Protein AF-A0A1F6V483-F1 (afdb_monomer)

Secondary structure (DSSP, 8-state):
-------------HHHHHHHHHSTT--EEEEES--SHHHHHHHHHHHHHHSTTS-EEEEE-SSHHHHHHHHHHHHHTTTT--EEEEEE----SGGGGGSTTSSPEEEEEETTEEEEEESSSHHHHHHHHHHTSPPEEEE--HHHHHHTTT--HHHHHHHHT-S-HHHHTHHHHHHHHHTT-----EEEEPPP---SBEEEE-TT--EEEEEEP-TT--TT-EEEEEEETTEEEEEEEEESSGGGSPBT-EEEEEEEEEETTEEEEEEEEBTB-HHHHTT-PPTT-BEEE-

Radius of gyration: 22.71 Å; Cα contacts (8 Å, |Δi|>4): 540; chains: 1; bounding box: 51×51×81 Å

Mean predicted aligned error: 6.87 Å

Sequence (290 aa):
MLNNIWGKKYSLPIRWIKWFLFNRHIPITIINDCRDSNAEGRIVTRLASLLPLSKISFVGVKDDIEAAFCLVDMLDALEGRKGIKIINVAPRHGVAKCWSNGTPFCETKIGHAMIFSTIDGHVLSLIQDILGYKLRVKLYNIPEVVTQMGLSLETQTKIIKSQFRSFDFLPRLVAMRVKGKEFPYTITTVKNCINEMVGFTDVFGNIKTTIIYKEQYTTGTFFKKFKVGDVLLTEIKFYPRLKDVPNGELAVIVGSSGFGNSRFLEIVVQGQSASEKLGYPEVGTPIQIL

Solvent-accessible surface area (backbone atoms only — not comparable to full-atom values): 15982 Å² total; per-residue (Å²): 142,82,77,89,86,69,97,63,90,76,74,69,51,68,66,54,54,48,50,64,65,72,61,60,53,48,42,31,40,37,37,27,49,62,64,50,70,65,59,41,50,51,37,53,51,53,35,37,74,66,42,76,62,43,50,76,48,80,43,62,31,90,48,37,48,42,39,16,52,54,49,36,39,59,52,36,75,41,73,70,42,65,33,37,38,41,38,44,52,76,67,86,57,74,75,33,62,80,35,98,82,44,66,48,46,25,40,38,71,58,90,50,24,42,37,34,27,38,58,66,62,32,40,64,16,46,55,24,57,77,69,71,50,85,45,65,31,40,34,42,50,64,64,70,36,43,72,70,67,78,62,55,70,68,57,38,52,50,38,65,70,40,91,53,42,73,57,62,40,46,44,54,52,52,44,39,45,76,72,68,51,85,70,72,61,47,82,47,67,56,62,81,73,67,65,50,18,34,31,43,69,50,100,66,22,35,34,34,33,59,42,67,63,56,88,86,68,44,77,72,38,64,44,39,44,33,27,50,63,90,49,72,34,72,62,38,40,32,31,72,39,68,90,74,45,56,81,73,40,66,32,37,25,56,37,91,51,35,50,86,90,48,27,18,30,22,38,36,20,30,97,48,39,26,30,64,77,63,71,58,71,52,72,67,32,45,42,46,82,94

InterPro domains:
  IPR023227 S-adenosyl-l-methionine hydroxide adenosyltransferase, C-terminal domain superfamily [G3DSA:2.40.30.90] (187-290)
  IPR023227 S-adenosyl-l-methionine hydroxide adenosyltransferase, C-terminal domain superfamily [SSF101852] (195-279)

Foldseek 3Di:
DDDDPDPDPPPPPVVNVCLVPVVQEAEEEEEECPPDPVLVVLQVVLLCVLVVRYHYHYHHDNAQLLLQLVLQQVQQVCVLPEHEYHYEGFPCDDPQVVDPLGQFWWWDDDRRYIYIYRQDDCNVQLVCVQVVHWTKIWTDDLLQQLVVLPDPPVLSVCQNPDNPVSNSPRSSVVSCVSVVDDGDTDIDTRDRDDAWAFRDQDPQQKTWTSAWDDPVQDFQDWQAQKDFQPDTDRIATEDADLVVADAQHWHWYFDPGGHDPTTTIITDHRVHHRCVVRVNRDHGGHIDRD

Structure (mmCIF, N/CA/C/O backbone):
data_AF-A0A1F6V483-F1
#
_entry.id   AF-A0A1F6V483-F1
#
loop_
_atom_site.group_PDB
_atom_site.id
_atom_site.type_symbol
_atom_site.label_atom_id
_atom_site.label_alt_id
_atom_site.label_comp_id
_atom_site.label_asym_id
_atom_site.label_entity_id
_atom_site.label_seq_id
_atom_site.pdbx_PDB_ins_code
_atom_site.Cartn_x
_atom_site.Cartn_y
_atom_site.Cartn_z
_atom_site.occupancy
_atom_site.B_iso_or_equiv
_atom_site.auth_seq_id
_atom_site.auth_comp_id
_atom_site.auth_asym_id
_atom_site.auth_atom_id
_atom_site.pdbx_PDB_model_num
ATOM 1 N N . MET A 1 1 ? 11.740 -33.132 -53.690 1.00 40.78 1 MET A N 1
ATOM 2 C CA . MET A 1 1 ? 11.953 -31.685 -53.885 1.00 40.78 1 MET A CA 1
ATOM 3 C C . MET A 1 1 ? 10.759 -30.935 -53.324 1.00 40.78 1 MET A C 1
ATOM 5 O O . MET A 1 1 ? 9.709 -30.962 -53.939 1.00 40.78 1 MET A O 1
ATOM 9 N N . LEU A 1 2 ? 10.921 -30.306 -52.165 1.00 31.69 2 LEU A N 1
ATOM 10 C CA . LEU A 1 2 ? 10.303 -29.025 -51.823 1.00 31.69 2 LEU A CA 1
ATOM 11 C C . LEU A 1 2 ? 11.303 -28.371 -50.872 1.00 31.69 2 LEU A C 1
ATOM 13 O O . LEU A 1 2 ? 11.672 -28.933 -49.843 1.00 31.69 2 LEU A O 1
ATOM 17 N N . ASN A 1 3 ? 11.884 -27.290 -51.368 1.00 30.73 3 ASN A N 1
ATOM 18 C CA . ASN A 1 3 ? 13.157 -26.756 -50.931 1.00 30.73 3 ASN A CA 1
ATOM 19 C C . ASN A 1 3 ? 13.073 -26.041 -49.582 1.00 30.73 3 ASN A C 1
ATOM 21 O O . ASN A 1 3 ? 12.129 -25.312 -49.288 1.00 30.73 3 ASN A O 1
ATOM 25 N N . ASN A 1 4 ? 14.158 -26.207 -48.826 1.00 43.44 4 ASN A N 1
ATOM 26 C CA . ASN A 1 4 ? 14.707 -25.234 -47.891 1.00 43.44 4 ASN A CA 1
ATOM 27 C C . ASN A 1 4 ? 14.493 -23.792 -48.378 1.00 43.44 4 ASN A C 1
ATOM 29 O O . ASN A 1 4 ? 15.091 -23.399 -49.375 1.00 43.44 4 ASN A O 1
ATOM 33 N N . ILE A 1 5 ? 13.726 -22.989 -47.635 1.00 42.31 5 ILE A N 1
ATOM 34 C CA . ILE A 1 5 ? 13.734 -21.521 -47.791 1.00 42.31 5 ILE A CA 1
ATOM 35 C C . ILE A 1 5 ? 14.241 -20.805 -46.525 1.00 42.31 5 ILE A C 1
ATOM 37 O O . ILE A 1 5 ? 14.550 -19.624 -46.576 1.00 42.31 5 ILE A O 1
ATOM 41 N N . TRP A 1 6 ? 14.469 -21.489 -45.398 1.00 38.69 6 TRP A N 1
ATOM 42 C CA . TRP A 1 6 ? 14.950 -20.811 -44.183 1.00 38.69 6 TRP A CA 1
ATOM 43 C C . TRP A 1 6 ? 16.052 -21.600 -43.475 1.00 38.69 6 TRP A C 1
ATOM 45 O O . TRP A 1 6 ? 15.855 -22.223 -42.435 1.00 38.69 6 TRP A O 1
ATOM 55 N N . GLY A 1 7 ? 17.254 -21.537 -44.053 1.00 36.84 7 GLY A N 1
ATOM 56 C CA . GLY A 1 7 ? 18.509 -22.035 -43.486 1.00 36.84 7 GLY A CA 1
ATOM 57 C C . GLY A 1 7 ? 19.013 -21.227 -42.284 1.00 36.84 7 GLY A C 1
ATOM 58 O O . GLY A 1 7 ? 20.146 -20.756 -42.286 1.00 36.84 7 GLY A O 1
ATOM 59 N N . LYS A 1 8 ? 18.195 -21.079 -41.239 1.00 37.78 8 LYS A N 1
ATOM 60 C CA . LYS A 1 8 ? 18.649 -20.706 -39.893 1.00 37.78 8 LYS A CA 1
ATOM 61 C C . LYS A 1 8 ? 17.886 -21.537 -38.869 1.00 37.78 8 LYS A C 1
ATOM 63 O O . LYS A 1 8 ? 16.722 -21.271 -38.581 1.00 37.78 8 LYS A O 1
ATOM 68 N N . LYS A 1 9 ? 18.564 -22.520 -38.266 1.00 37.78 9 LYS A N 1
ATOM 69 C CA . LYS A 1 9 ? 18.148 -23.072 -36.971 1.00 37.78 9 LYS A CA 1
ATOM 70 C C . LYS A 1 9 ? 18.258 -21.942 -35.946 1.00 37.78 9 LYS A C 1
ATOM 72 O O . LYS A 1 9 ? 19.311 -21.742 -35.349 1.00 37.78 9 LYS A O 1
ATOM 77 N N . TYR A 1 10 ? 17.180 -21.193 -35.748 1.00 42.81 10 TYR A N 1
ATOM 78 C CA . TYR A 1 10 ? 17.020 -20.389 -34.546 1.00 42.81 10 TYR A CA 1
ATOM 79 C C . TYR A 1 10 ? 16.765 -21.363 -33.397 1.00 42.81 10 TYR A C 1
ATOM 81 O O . TYR A 1 10 ? 15.624 -21.688 -33.077 1.00 42.81 10 TYR A O 1
ATOM 89 N N . SER A 1 11 ? 17.831 -21.870 -32.780 1.00 46.69 11 SER A N 1
ATOM 90 C CA . SER A 1 11 ? 17.715 -22.381 -31.422 1.00 46.69 11 SER A CA 1
ATOM 91 C C . SER A 1 11 ? 17.418 -21.176 -30.533 1.00 46.69 11 SER A C 1
ATOM 93 O O . SER A 1 11 ? 18.317 -20.496 -30.043 1.00 46.69 11 SER A O 1
ATOM 95 N N . LEU A 1 12 ? 16.132 -20.859 -30.350 1.00 50.31 12 LEU A N 1
ATOM 96 C CA . LEU A 1 12 ? 15.729 -20.016 -29.230 1.00 50.31 12 LEU A CA 1
ATOM 97 C C . LEU A 1 12 ? 16.344 -20.664 -27.986 1.00 50.31 12 LEU A C 1
ATOM 99 O O . LEU A 1 12 ? 16.093 -21.852 -27.755 1.00 50.31 12 LEU A O 1
ATOM 103 N N . PRO A 1 13 ? 17.195 -19.957 -27.220 1.00 58.56 13 PRO A N 1
ATOM 104 C CA . PRO A 1 13 ? 17.870 -20.582 -26.099 1.00 58.56 13 PRO A CA 1
ATOM 105 C C . PRO A 1 13 ? 16.799 -21.186 -25.195 1.00 58.56 13 PRO A C 1
ATOM 107 O O . PRO A 1 13 ? 15.801 -20.530 -24.909 1.00 58.56 13 PRO A O 1
ATOM 110 N N . ILE A 1 14 ? 16.976 -22.419 -24.725 1.00 57.00 14 ILE A N 1
ATOM 111 C CA . ILE A 1 14 ? 15.998 -23.107 -23.858 1.00 57.00 14 ILE A CA 1
ATOM 112 C C . ILE A 1 14 ? 15.605 -22.226 -22.652 1.00 57.00 14 ILE A C 1
ATOM 114 O O . ILE A 1 14 ? 14.484 -22.297 -22.154 1.00 57.00 14 ILE A O 1
ATOM 118 N N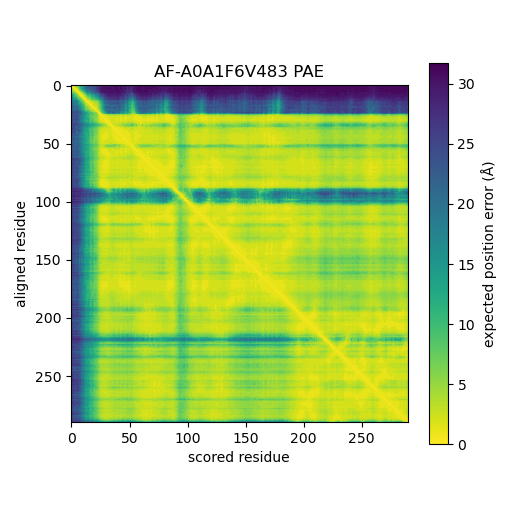 . ARG A 1 15 ? 16.494 -21.311 -22.238 1.00 53.19 15 ARG A N 1
ATOM 119 C CA . ARG A 1 15 ? 16.246 -20.258 -21.244 1.00 53.19 15 ARG A CA 1
ATOM 120 C C . ARG A 1 15 ? 15.139 -19.268 -21.643 1.00 53.19 15 ARG A C 1
ATOM 122 O O . ARG A 1 15 ? 14.340 -18.901 -20.792 1.00 53.19 15 ARG A O 1
ATOM 129 N N . TRP A 1 16 ? 15.070 -18.867 -22.911 1.00 51.06 16 TRP A N 1
ATOM 130 C CA . TRP A 1 16 ? 14.013 -18.021 -23.474 1.00 51.06 16 TRP A CA 1
ATOM 131 C C . TRP A 1 16 ? 12.686 -18.761 -23.572 1.00 51.06 16 TRP A C 1
ATOM 133 O O . TRP A 1 16 ? 11.673 -18.193 -23.196 1.00 51.06 16 TRP A O 1
ATOM 143 N N . ILE A 1 17 ? 12.685 -20.029 -23.992 1.00 56.28 17 ILE A N 1
ATOM 144 C CA . ILE A 1 17 ? 11.463 -20.850 -24.045 1.00 56.28 17 ILE A CA 1
ATOM 145 C C . ILE A 1 17 ? 10.927 -21.101 -22.628 1.00 56.28 17 ILE A C 1
ATOM 147 O O . ILE A 1 17 ? 9.739 -20.917 -22.380 1.00 56.28 17 ILE A O 1
ATOM 151 N N . LYS A 1 18 ? 11.796 -21.427 -21.660 1.00 51.94 18 LYS A N 1
ATOM 152 C CA . LYS A 1 18 ? 11.408 -21.551 -20.246 1.00 51.94 18 LYS A CA 1
ATOM 153 C C . LYS A 1 18 ? 10.911 -20.221 -19.673 1.00 51.94 18 LYS A C 1
ATOM 155 O O . LYS A 1 18 ? 9.880 -20.205 -19.018 1.00 51.94 18 LYS A O 1
ATOM 160 N N . TRP A 1 19 ? 11.574 -19.098 -19.944 1.00 56.47 19 TRP A N 1
ATOM 161 C CA . TRP A 1 19 ? 11.083 -17.780 -19.519 1.00 56.47 19 TRP A CA 1
ATOM 162 C C . TRP A 1 19 ? 9.718 -17.451 -20.149 1.00 56.47 19 TRP A C 1
ATOM 164 O O . TRP A 1 19 ? 8.808 -17.013 -19.449 1.00 56.47 19 TRP A O 1
ATOM 174 N N . PHE A 1 20 ? 9.555 -17.735 -21.443 1.00 55.47 20 PHE A N 1
ATOM 175 C CA . PHE A 1 20 ? 8.334 -17.490 -22.211 1.00 55.47 20 PHE A CA 1
ATOM 176 C C . PHE A 1 20 ? 7.162 -18.379 -21.776 1.00 55.47 20 PHE A C 1
ATOM 178 O O . PHE A 1 20 ? 6.021 -17.937 -21.835 1.00 55.47 20 PHE A O 1
ATOM 185 N N . LEU A 1 21 ? 7.419 -19.609 -21.321 1.00 56.34 21 LEU A N 1
ATOM 186 C CA . LEU A 1 21 ? 6.384 -20.542 -20.865 1.00 56.34 21 LEU A CA 1
ATOM 187 C C . LEU A 1 21 ? 6.063 -20.408 -19.366 1.00 56.34 21 LEU A C 1
ATOM 189 O O . LEU A 1 21 ? 4.899 -20.530 -19.003 1.00 56.34 21 LEU A O 1
ATOM 193 N N . PHE A 1 22 ? 7.045 -20.114 -18.503 1.00 53.91 22 PHE A N 1
ATOM 194 C CA . PHE A 1 22 ? 6.865 -20.111 -17.039 1.00 53.91 22 PHE A CA 1
ATOM 195 C C . PHE A 1 22 ? 6.571 -18.737 -16.415 1.00 53.91 22 PHE A C 1
ATOM 197 O O . PHE A 1 22 ? 6.122 -18.692 -15.272 1.00 53.91 22 PHE A O 1
ATOM 204 N N . ASN A 1 23 ? 6.799 -17.623 -17.123 1.00 54.94 23 ASN A N 1
ATOM 205 C CA . ASN A 1 23 ? 6.446 -16.277 -16.635 1.00 54.94 23 ASN A CA 1
ATOM 206 C C . ASN A 1 23 ? 5.188 -15.697 -17.301 1.00 54.94 23 ASN A C 1
ATOM 208 O O . ASN A 1 23 ? 4.921 -14.500 -17.171 1.00 54.94 23 ASN A O 1
ATOM 212 N N . ARG A 1 24 ? 4.395 -16.518 -18.006 1.00 59.91 24 ARG A N 1
ATOM 213 C CA . ARG A 1 24 ? 3.076 -16.082 -18.478 1.00 59.91 24 ARG A CA 1
ATOM 214 C C . ARG A 1 24 ? 2.220 -15.831 -17.235 1.00 59.91 24 ARG A C 1
ATOM 216 O O . ARG A 1 24 ? 2.077 -16.721 -16.405 1.00 59.91 24 ARG A O 1
ATOM 223 N N . HIS A 1 25 ? 1.661 -14.629 -17.115 1.00 73.50 25 HIS A N 1
ATOM 224 C CA . HIS A 1 25 ? 0.642 -14.288 -16.115 1.00 73.50 25 HIS A CA 1
ATOM 225 C C . HIS A 1 25 ? 1.119 -13.979 -14.686 1.00 73.50 25 HIS A C 1
ATOM 227 O O . HIS A 1 25 ? 0.412 -14.290 -13.732 1.00 73.50 25 HIS A O 1
ATOM 233 N N . ILE A 1 26 ? 2.253 -13.292 -14.503 1.00 87.75 26 ILE A N 1
ATOM 234 C CA . ILE A 1 26 ? 2.495 -12.637 -13.204 1.00 87.75 26 ILE A CA 1
ATOM 235 C C . ILE A 1 26 ? 1.486 -11.482 -13.061 1.00 87.75 26 ILE A C 1
ATOM 237 O O . ILE A 1 26 ? 1.494 -10.591 -13.923 1.00 87.75 26 ILE A O 1
ATOM 241 N N . PRO A 1 27 ? 0.617 -11.484 -12.029 1.00 94.56 27 PRO A N 1
ATOM 242 C CA . PRO A 1 27 ? -0.312 -10.389 -11.791 1.00 94.56 27 PRO A CA 1
ATOM 243 C C . PRO A 1 27 ? 0.465 -9.135 -11.401 1.00 94.56 27 PRO A C 1
ATOM 245 O O . PRO A 1 27 ? 1.356 -9.176 -10.544 1.00 94.56 27 PRO A O 1
ATOM 248 N N . ILE A 1 28 ? 0.117 -8.024 -12.040 1.00 97.12 28 ILE A N 1
ATOM 249 C CA . ILE A 1 28 ? 0.665 -6.711 -11.744 1.00 97.12 28 ILE A CA 1
ATOM 250 C C . ILE A 1 28 ? -0.450 -5.841 -11.189 1.00 97.12 28 ILE A C 1
ATOM 252 O O . ILE A 1 28 ? -1.491 -5.704 -11.820 1.00 97.12 28 ILE A O 1
ATOM 256 N N . THR A 1 29 ? -0.218 -5.235 -10.033 1.00 97.88 29 THR A N 1
ATOM 257 C CA . THR A 1 29 ? -1.122 -4.235 -9.462 1.00 97.88 29 THR A CA 1
ATOM 258 C C . THR A 1 29 ? -0.413 -2.896 -9.440 1.00 97.88 29 THR A C 1
ATOM 260 O O . THR A 1 29 ? 0.700 -2.795 -8.920 1.00 97.88 29 THR A O 1
ATOM 263 N N . ILE A 1 30 ? -1.055 -1.882 -10.006 1.00 97.94 30 ILE A N 1
ATOM 264 C CA . ILE A 1 30 ? -0.612 -0.495 -9.972 1.00 97.94 30 ILE A CA 1
ATOM 265 C C . ILE A 1 30 ? -1.442 0.230 -8.915 1.00 97.94 30 ILE A C 1
ATOM 267 O O . ILE A 1 30 ? -2.663 0.166 -8.967 1.00 97.94 30 ILE A O 1
ATOM 271 N N . ILE A 1 31 ? -0.787 0.904 -7.975 1.00 97.44 31 ILE A N 1
ATOM 272 C CA . ILE A 1 31 ? -1.413 1.758 -6.960 1.00 97.44 31 ILE A CA 1
ATOM 273 C C . ILE A 1 31 ? -0.883 3.172 -7.193 1.00 97.44 31 ILE A C 1
ATOM 275 O O . ILE A 1 31 ? 0.333 3.382 -7.176 1.00 97.44 31 ILE A O 1
ATOM 279 N N . ASN A 1 32 ? -1.759 4.127 -7.498 1.00 95.00 32 ASN A N 1
ATOM 280 C CA . ASN A 1 32 ? -1.324 5.443 -7.963 1.00 95.00 32 ASN A CA 1
ATOM 281 C C . ASN A 1 32 ? -2.227 6.576 -7.473 1.00 95.00 32 ASN A C 1
ATOM 283 O O . ASN A 1 32 ? -3.444 6.426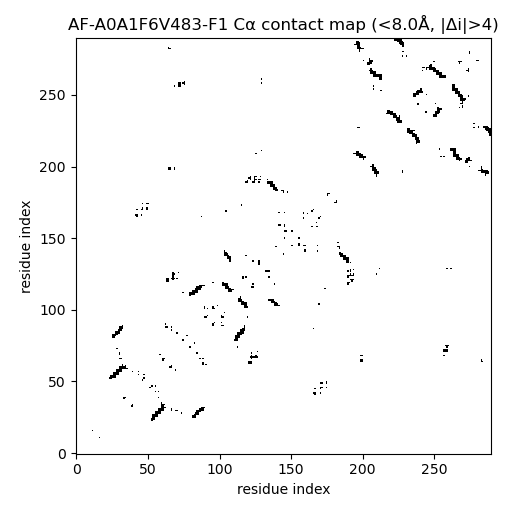 -7.444 1.00 95.00 32 ASN A O 1
ATOM 287 N N . ASP A 1 33 ? -1.633 7.726 -7.163 1.00 91.38 33 ASP A N 1
ATOM 288 C CA . ASP A 1 33 ? -2.357 8.959 -6.824 1.00 91.38 33 ASP A CA 1
ATOM 289 C C . ASP A 1 33 ? -2.997 9.657 -8.044 1.00 91.38 33 ASP A C 1
ATOM 291 O O . ASP A 1 33 ? -3.871 10.517 -7.907 1.00 91.38 33 ASP A O 1
ATOM 295 N N . CYS A 1 34 ? -2.618 9.256 -9.261 1.00 89.25 34 CYS A N 1
ATOM 296 C CA . CYS A 1 34 ? -3.256 9.688 -10.503 1.00 89.25 34 CYS A CA 1
ATOM 297 C C . CYS A 1 34 ? -4.569 8.920 -10.733 1.00 89.25 34 CYS A C 1
ATOM 299 O O . CYS A 1 34 ? -4.560 7.823 -11.289 1.00 89.25 34 CYS A O 1
ATOM 301 N N . ARG A 1 35 ? -5.695 9.498 -10.305 1.00 87.69 35 ARG A N 1
ATOM 302 C CA . ARG A 1 35 ? -7.020 8.846 -10.325 1.00 87.69 35 ARG A CA 1
ATOM 303 C C . ARG A 1 35 ? -7.853 9.071 -11.590 1.00 87.69 35 ARG A C 1
ATOM 305 O O . ARG A 1 35 ? -8.933 8.501 -11.700 1.00 87.69 35 ARG A O 1
ATOM 312 N N . ASP A 1 36 ? -7.412 9.914 -12.521 1.00 91.56 36 ASP A N 1
ATOM 313 C CA . ASP A 1 36 ? -8.169 10.151 -13.751 1.00 91.56 36 ASP A CA 1
ATOM 314 C C . ASP A 1 36 ? -7.974 9.020 -14.774 1.00 91.56 36 ASP A C 1
ATOM 316 O O . ASP A 1 36 ? -6.883 8.460 -14.927 1.00 91.56 36 ASP A O 1
ATOM 320 N N . SER A 1 37 ? -9.033 8.713 -15.528 1.00 93.25 37 SER A N 1
ATOM 321 C CA . SER A 1 37 ? -9.047 7.588 -16.471 1.00 93.25 37 SER A CA 1
ATOM 322 C C . SER A 1 37 ? -8.018 7.718 -17.600 1.00 93.25 37 SER A C 1
ATOM 324 O O . SER A 1 37 ? -7.584 6.710 -18.158 1.00 93.25 37 SER A O 1
ATOM 326 N N . ASN A 1 38 ? -7.601 8.938 -17.957 1.00 94.75 38 ASN A N 1
ATOM 327 C CA . ASN A 1 38 ? -6.595 9.139 -18.997 1.00 94.75 38 ASN A CA 1
ATOM 328 C C . ASN A 1 38 ? -5.189 8.809 -18.477 1.00 94.75 38 ASN A C 1
ATOM 330 O O . ASN A 1 38 ? -4.428 8.112 -19.154 1.00 94.75 38 ASN A O 1
ATOM 334 N N . ALA A 1 39 ? -4.831 9.263 -17.275 1.00 92.06 39 ALA A N 1
ATOM 335 C CA . ALA A 1 39 ? -3.581 8.882 -16.626 1.00 92.06 39 ALA A CA 1
ATOM 336 C C . ALA A 1 39 ? -3.497 7.365 -16.413 1.00 92.06 39 ALA A C 1
ATOM 338 O O . ALA A 1 39 ? -2.491 6.757 -16.797 1.00 92.06 39 ALA A O 1
ATOM 339 N N . GLU A 1 40 ? -4.564 6.754 -15.890 1.00 94.88 40 GLU A N 1
ATOM 340 C CA . GLU A 1 40 ? -4.687 5.300 -15.759 1.00 94.88 40 GLU A CA 1
ATOM 341 C C . GLU A 1 40 ? -4.457 4.608 -17.108 1.00 94.88 40 GLU A C 1
ATOM 343 O O . GLU A 1 40 ? -3.523 3.812 -17.252 1.00 94.88 40 GLU A O 1
ATOM 348 N N . GLY A 1 41 ? -5.252 4.962 -18.124 1.00 96.38 41 GLY A N 1
ATOM 349 C CA . GLY A 1 41 ? -5.193 4.341 -19.445 1.00 96.38 41 GLY A CA 1
ATOM 350 C C . GLY A 1 41 ? -3.801 4.433 -20.066 1.00 96.38 41 GLY A C 1
ATOM 351 O O . GLY A 1 41 ? -3.297 3.452 -20.620 1.00 96.38 41 GLY A O 1
ATOM 352 N N . ARG A 1 42 ? -3.119 5.574 -19.912 1.00 96.38 42 ARG A N 1
ATOM 353 C CA . ARG A 1 42 ? -1.741 5.766 -20.387 1.00 96.38 42 ARG A CA 1
ATOM 354 C C . ARG A 1 42 ? -0.752 4.850 -19.670 1.00 96.38 42 ARG A C 1
ATOM 356 O O . ARG A 1 42 ? 0.066 4.211 -20.339 1.00 96.38 42 ARG A O 1
ATOM 363 N N . ILE A 1 43 ? -0.796 4.782 -18.340 1.00 95.69 43 ILE A N 1
ATOM 364 C CA . ILE A 1 43 ? 0.121 3.954 -17.541 1.00 95.69 43 ILE A CA 1
ATOM 365 C C . ILE A 1 43 ? -0.108 2.470 -17.838 1.00 95.69 43 ILE A C 1
ATOM 367 O O . ILE A 1 43 ? 0.851 1.754 -18.148 1.00 95.69 43 ILE A O 1
ATOM 371 N N . VAL A 1 44 ? -1.365 2.023 -17.808 1.00 96.31 44 VAL A N 1
ATOM 372 C CA . VAL A 1 44 ? -1.749 0.633 -18.085 1.00 96.31 44 VAL A CA 1
ATOM 373 C C . VAL A 1 44 ? -1.335 0.244 -19.501 1.00 96.31 44 VAL A C 1
ATOM 375 O O . VAL A 1 44 ? -0.651 -0.762 -19.672 1.00 96.31 44 VAL A O 1
ATOM 378 N N . THR A 1 45 ? -1.633 1.072 -20.507 1.00 96.75 45 THR A N 1
ATOM 379 C CA . THR A 1 45 ? -1.241 0.814 -21.905 1.00 96.75 45 THR A CA 1
ATOM 380 C C . THR A 1 45 ? 0.277 0.738 -22.061 1.00 96.75 45 THR A C 1
ATOM 382 O O . THR A 1 45 ? 0.796 -0.166 -22.721 1.00 96.75 45 THR A O 1
ATOM 385 N N . ARG A 1 46 ? 1.029 1.649 -21.425 1.00 96.38 46 ARG A N 1
ATOM 386 C CA . ARG A 1 46 ? 2.498 1.613 -21.451 1.00 96.38 46 ARG A CA 1
ATOM 387 C C . ARG A 1 46 ? 3.025 0.320 -20.847 1.00 96.38 46 ARG A C 1
ATOM 389 O O . ARG A 1 46 ? 3.893 -0.304 -21.454 1.00 96.38 46 ARG A O 1
ATOM 396 N N . LEU A 1 47 ? 2.523 -0.097 -19.693 1.00 95.62 47 LEU A N 1
ATOM 397 C CA . LEU A 1 47 ? 3.000 -1.315 -19.054 1.00 95.62 47 LEU A CA 1
ATOM 398 C C . LEU A 1 47 ? 2.586 -2.571 -19.833 1.00 95.62 47 LEU A C 1
ATOM 400 O O . LEU A 1 47 ? 3.431 -3.438 -20.052 1.00 95.62 47 LEU A O 1
ATOM 404 N N . ALA A 1 48 ? 1.350 -2.623 -20.333 1.00 94.94 48 ALA A N 1
ATOM 405 C CA . ALA A 1 48 ? 0.852 -3.701 -21.185 1.00 94.94 48 ALA A CA 1
ATOM 406 C C . ALA A 1 48 ? 1.703 -3.849 -22.455 1.00 94.94 48 ALA A C 1
ATOM 408 O O . ALA A 1 48 ? 2.082 -4.957 -22.817 1.00 94.94 48 ALA A O 1
ATOM 409 N N . SER A 1 49 ? 2.112 -2.739 -23.083 1.00 95.56 49 SER A N 1
ATOM 410 C CA . SER A 1 49 ? 3.007 -2.781 -24.251 1.00 95.56 49 SER A CA 1
ATOM 411 C C . SER A 1 49 ? 4.394 -3.366 -23.940 1.00 95.56 49 SER A C 1
ATOM 413 O O . SER A 1 49 ? 5.033 -3.963 -24.805 1.00 95.56 49 SER A O 1
ATOM 415 N N . LEU A 1 50 ? 4.877 -3.220 -22.700 1.00 94.44 50 LEU A N 1
ATOM 416 C CA . LEU A 1 50 ? 6.199 -3.687 -22.273 1.00 94.44 50 LEU A CA 1
ATOM 417 C C . LEU A 1 50 ? 6.176 -5.128 -21.727 1.00 94.44 50 LEU A C 1
ATOM 419 O O . LEU A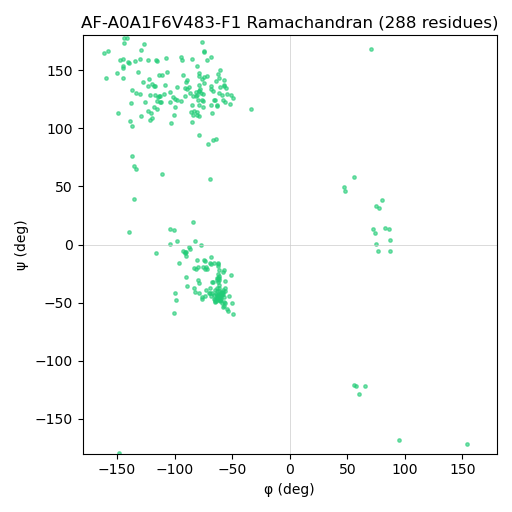 1 50 ? 7.196 -5.831 -21.810 1.00 94.44 50 LEU A O 1
ATOM 423 N N . LEU A 1 51 ? 5.027 -5.540 -21.178 1.00 92.25 51 LEU A N 1
ATOM 424 C CA . LEU A 1 51 ? 4.731 -6.828 -20.542 1.00 92.25 51 LEU A CA 1
ATOM 425 C C . LEU A 1 51 ? 3.364 -7.380 -21.028 1.00 92.25 51 LEU A C 1
ATOM 427 O O . LEU A 1 51 ? 2.426 -7.494 -20.239 1.00 92.25 51 LEU A O 1
ATOM 431 N N . PRO A 1 52 ? 3.238 -7.775 -22.310 1.00 85.44 52 PRO A N 1
ATOM 432 C CA . PRO A 1 52 ? 1.943 -8.062 -22.952 1.00 85.44 52 PRO A CA 1
ATOM 433 C C . PRO A 1 52 ? 1.199 -9.306 -22.444 1.00 85.44 52 PRO A C 1
ATOM 435 O O . PRO A 1 52 ? 0.046 -9.514 -22.803 1.00 85.44 52 PRO A O 1
ATOM 438 N N . LEU A 1 53 ? 1.833 -10.155 -21.630 1.00 84.56 53 LEU A N 1
ATOM 439 C CA . LEU A 1 53 ? 1.229 -11.389 -21.099 1.00 84.56 53 LEU A CA 1
ATOM 440 C C . LEU A 1 53 ? 0.808 -11.279 -19.626 1.00 84.56 53 LEU A C 1
ATOM 442 O O . LEU A 1 53 ? 0.334 -12.259 -19.041 1.00 84.56 53 LEU A O 1
ATOM 446 N N . SER A 1 54 ? 1.010 -10.115 -19.012 1.00 88.00 54 SER A N 1
ATOM 447 C CA . SER A 1 54 ? 0.664 -9.865 -17.616 1.00 88.00 54 SER A CA 1
ATOM 448 C C . SER A 1 54 ? -0.758 -9.333 -17.490 1.00 88.00 54 SER A C 1
ATOM 450 O O . SER A 1 54 ? -1.188 -8.488 -18.271 1.00 88.00 54 SER A O 1
ATOM 452 N N . LYS A 1 55 ? -1.480 -9.796 -16.465 1.00 92.06 55 LYS A N 1
ATOM 453 C CA . LYS A 1 55 ? -2.738 -9.168 -16.049 1.00 92.06 55 LYS A CA 1
ATOM 454 C C . LYS A 1 55 ? -2.396 -7.942 -15.213 1.00 92.06 55 LYS A C 1
ATOM 456 O O . LYS A 1 55 ? -1.654 -8.074 -14.242 1.00 92.06 55 LYS A O 1
ATOM 461 N N . ILE A 1 56 ? -2.909 -6.784 -15.608 1.00 95.25 56 ILE A N 1
ATOM 462 C CA . ILE A 1 56 ? -2.644 -5.508 -14.945 1.00 95.25 56 ILE A CA 1
ATOM 463 C C . ILE A 1 56 ? -3.947 -5.035 -14.308 1.00 95.25 56 ILE A C 1
ATOM 465 O O . ILE A 1 56 ? -4.947 -4.893 -15.007 1.00 95.25 56 ILE A O 1
ATOM 469 N N . SER A 1 57 ? -3.929 -4.807 -12.998 1.00 95.81 57 SER A N 1
ATOM 470 C CA . SER A 1 57 ? -4.964 -4.063 -12.284 1.00 95.81 57 SER A CA 1
ATOM 471 C C . SER A 1 57 ? -4.439 -2.685 -11.897 1.00 95.81 57 SER A C 1
ATOM 473 O O . SER A 1 57 ? -3.241 -2.515 -11.652 1.00 95.81 57 SER A O 1
ATOM 475 N N . PHE A 1 58 ? -5.334 -1.706 -11.848 1.00 96.75 58 PHE A N 1
ATOM 476 C CA . PHE A 1 58 ? -5.036 -0.345 -11.428 1.00 96.75 58 PHE A CA 1
ATOM 477 C C . PHE A 1 58 ? -5.953 0.036 -10.267 1.00 96.75 58 PHE A C 1
ATOM 479 O O . PHE A 1 58 ? -7.139 -0.282 -10.280 1.00 96.75 58 PHE A O 1
ATOM 486 N N . VAL A 1 59 ? -5.382 0.682 -9.257 1.00 96.12 59 VAL A N 1
ATOM 487 C CA . VAL A 1 59 ? -6.082 1.202 -8.086 1.00 96.12 59 VAL A CA 1
ATOM 488 C C . VAL A 1 59 ? -5.667 2.657 -7.922 1.00 96.12 59 VAL A C 1
ATOM 490 O O . VAL A 1 59 ? -4.510 2.958 -7.616 1.00 96.12 59 VAL A O 1
ATOM 493 N N . GLY A 1 60 ? -6.612 3.557 -8.171 1.00 94.94 60 GLY A N 1
ATOM 494 C CA . GLY A 1 60 ? -6.441 4.978 -7.912 1.00 94.94 60 GLY A CA 1
ATOM 495 C C . GLY A 1 60 ? -6.675 5.284 -6.434 1.00 94.94 60 GLY A C 1
ATOM 496 O O . GLY A 1 60 ? -7.714 4.906 -5.903 1.00 94.94 60 GLY A O 1
ATOM 497 N N . VAL A 1 61 ? -5.745 5.989 -5.792 1.00 93.81 61 VAL A N 1
ATOM 498 C CA . VAL A 1 61 ? -5.797 6.338 -4.361 1.00 93.81 61 VAL A CA 1
ATOM 499 C C . VAL A 1 61 ? -5.716 7.850 -4.145 1.00 93.81 61 VAL A C 1
ATOM 501 O O . VAL A 1 61 ? -5.274 8.587 -5.030 1.00 93.81 61 VAL A O 1
ATOM 504 N N . LYS A 1 62 ? -6.172 8.343 -2.993 1.00 90.56 62 LYS A N 1
ATOM 505 C CA . LYS A 1 62 ? -6.106 9.764 -2.621 1.00 90.56 62 LYS A CA 1
ATOM 506 C C . LYS A 1 62 ? -4.744 10.150 -2.056 1.00 90.56 62 LYS A C 1
ATOM 508 O O . LYS A 1 62 ? -4.243 11.224 -2.385 1.00 90.56 62 LYS A O 1
ATOM 513 N N . ASP A 1 63 ? -4.167 9.286 -1.230 1.00 90.19 63 ASP A N 1
ATOM 514 C CA . ASP A 1 63 ? -2.961 9.564 -0.453 1.00 90.19 63 ASP A CA 1
ATOM 515 C C . ASP A 1 63 ? -2.102 8.305 -0.227 1.00 90.19 63 ASP A C 1
ATOM 517 O O . ASP A 1 63 ? -2.372 7.216 -0.749 1.00 90.19 63 ASP A O 1
ATOM 521 N N . ASP A 1 64 ? -0.986 8.479 0.483 1.00 92.44 64 ASP A N 1
ATOM 522 C CA . ASP A 1 64 ? 0.013 7.434 0.696 1.00 92.44 64 ASP A CA 1
ATOM 523 C C . ASP A 1 64 ? -0.378 6.437 1.796 1.00 92.44 64 ASP A C 1
ATOM 525 O O . ASP A 1 64 ? 0.148 5.321 1.803 1.00 92.44 64 ASP A O 1
ATOM 529 N N . ILE A 1 65 ? -1.310 6.797 2.682 1.00 94.25 65 ILE A N 1
ATOM 530 C CA . ILE A 1 65 ? -1.866 5.909 3.709 1.00 94.25 65 ILE A CA 1
ATOM 531 C C . ILE A 1 65 ? -2.857 4.949 3.047 1.00 94.25 65 ILE A C 1
ATOM 533 O O . ILE A 1 65 ? -2.735 3.734 3.211 1.00 94.25 65 ILE A O 1
ATOM 537 N N . GLU A 1 66 ? -3.761 5.456 2.208 1.00 94.06 66 GLU A N 1
ATOM 538 C CA . GLU A 1 66 ? -4.674 4.634 1.408 1.00 94.06 66 GLU A CA 1
ATOM 539 C C . GLU A 1 66 ? -3.895 3.662 0.502 1.00 94.06 66 GLU A C 1
ATOM 541 O O . GLU A 1 66 ? -4.216 2.470 0.432 1.00 94.06 66 GLU A O 1
ATOM 546 N N . ALA A 1 67 ? -2.809 4.124 -0.133 1.00 95.75 67 ALA A N 1
ATOM 547 C CA . ALA A 1 67 ? -1.914 3.237 -0.878 1.00 95.75 67 ALA A CA 1
ATOM 548 C C . ALA A 1 67 ? -1.249 2.167 -0.007 1.00 95.75 67 ALA A C 1
ATOM 550 O O . ALA A 1 67 ? -1.027 1.055 -0.492 1.00 95.75 67 ALA A O 1
ATOM 551 N N . ALA A 1 68 ? -0.921 2.479 1.249 1.00 96.12 68 ALA A N 1
ATOM 552 C CA . ALA A 1 68 ? -0.354 1.514 2.181 1.00 96.12 68 ALA A CA 1
ATOM 553 C C . ALA A 1 68 ? -1.343 0.373 2.464 1.00 96.12 68 ALA A C 1
ATOM 555 O O . ALA A 1 68 ? -0.965 -0.796 2.364 1.00 96.12 68 ALA A O 1
ATOM 556 N N . PHE A 1 69 ? -2.615 0.694 2.727 1.00 96.00 69 PHE A N 1
ATOM 557 C CA . PHE A 1 69 ? -3.671 -0.310 2.926 1.00 96.00 69 PHE A CA 1
ATOM 558 C C . PHE A 1 69 ? -3.901 -1.145 1.671 1.00 96.00 69 PHE A C 1
ATOM 560 O O . PHE A 1 69 ? -3.906 -2.375 1.737 1.00 96.00 69 PHE A O 1
ATOM 567 N N . CYS A 1 70 ? -3.989 -0.492 0.510 1.00 96.19 70 CYS A N 1
ATOM 568 C CA . CYS A 1 70 ? -4.115 -1.192 -0.762 1.00 96.19 70 CYS A CA 1
ATOM 569 C C . CYS A 1 70 ? -2.929 -2.137 -0.998 1.00 96.19 70 CYS A C 1
ATOM 571 O O . CYS A 1 70 ? -3.121 -3.256 -1.462 1.00 96.19 70 CYS A O 1
ATOM 573 N N . LEU A 1 71 ? -1.696 -1.728 -0.680 1.00 97.75 71 LEU A N 1
ATOM 574 C CA . LEU A 1 71 ? -0.529 -2.598 -0.813 1.00 97.75 71 LEU A CA 1
ATOM 575 C C . LEU A 1 71 ? -0.652 -3.834 0.085 1.00 97.75 71 LEU A C 1
ATOM 577 O O . LEU A 1 71 ? -0.420 -4.942 -0.398 1.00 97.75 71 LEU A O 1
ATOM 581 N N . VAL A 1 72 ? -1.014 -3.647 1.354 1.00 97.38 72 VAL A N 1
ATOM 582 C CA . VAL A 1 72 ? -1.180 -4.732 2.331 1.00 97.38 72 VAL A CA 1
ATOM 583 C C . VAL A 1 72 ? -2.221 -5.746 1.852 1.00 97.38 72 VAL A C 1
ATOM 585 O O . VAL A 1 72 ? -1.888 -6.920 1.684 1.00 97.38 72 VAL A O 1
ATOM 588 N N . ASP A 1 73 ? -3.423 -5.291 1.504 1.00 96.00 73 ASP A N 1
ATOM 589 C CA . ASP A 1 73 ? -4.506 -6.174 1.056 1.00 96.00 73 ASP A CA 1
ATOM 590 C C . ASP A 1 73 ? -4.144 -6.900 -0.249 1.00 96.00 73 ASP A C 1
ATOM 592 O O . ASP A 1 73 ? -4.411 -8.089 -0.429 1.00 96.00 73 ASP A O 1
ATOM 596 N N . MET A 1 74 ? -3.452 -6.216 -1.163 1.00 96.50 74 MET A N 1
ATOM 597 C CA . MET A 1 74 ? -3.013 -6.801 -2.431 1.00 96.50 74 MET A CA 1
ATOM 598 C C . MET A 1 74 ? -1.848 -7.781 -2.270 1.00 96.50 74 MET A C 1
ATOM 600 O O . MET A 1 74 ? -1.610 -8.577 -3.187 1.00 96.50 74 MET A O 1
ATOM 604 N N . LEU A 1 75 ? -1.081 -7.698 -1.181 1.00 97.50 75 LEU A N 1
ATOM 605 C CA . LEU A 1 75 ? -0.071 -8.688 -0.808 1.00 97.50 75 LEU A CA 1
ATOM 606 C C . LEU A 1 75 ? -0.718 -9.911 -0.162 1.00 97.50 75 LEU A C 1
ATOM 608 O O . LEU A 1 75 ? -0.339 -11.029 -0.507 1.00 97.50 75 LEU A O 1
ATOM 612 N N . ASP A 1 76 ? -1.702 -9.711 0.711 1.00 97.12 76 ASP A N 1
ATOM 613 C CA . ASP A 1 76 ? -2.458 -10.795 1.345 1.00 97.12 76 ASP A CA 1
ATOM 614 C C . ASP A 1 76 ? -3.223 -11.616 0.298 1.00 97.12 76 ASP A C 1
ATOM 616 O O . ASP A 1 76 ? -3.084 -12.836 0.237 1.00 97.12 76 ASP A O 1
ATOM 620 N N . ALA A 1 77 ? -3.884 -10.943 -0.651 1.00 95.94 77 ALA A N 1
ATOM 621 C CA . ALA A 1 77 ? -4.599 -11.575 -1.763 1.00 95.94 77 ALA A CA 1
ATOM 622 C C . ALA A 1 77 ? -3.702 -12.392 -2.718 1.00 95.94 77 ALA A C 1
ATOM 624 O O . ALA A 1 77 ? -4.194 -13.208 -3.507 1.00 95.94 77 ALA A O 1
ATOM 625 N N . LEU A 1 78 ? -2.375 -12.197 -2.689 1.00 95.12 78 LEU A N 1
ATOM 626 C CA . LEU A 1 78 ? -1.466 -13.074 -3.433 1.00 95.12 78 LEU A CA 1
ATOM 627 C C . LEU A 1 78 ? -1.352 -14.462 -2.798 1.00 95.12 78 LEU A C 1
ATOM 629 O O . LEU A 1 78 ? -0.940 -15.379 -3.507 1.00 95.12 78 LEU A O 1
ATOM 633 N N . GLU A 1 79 ? -1.684 -14.625 -1.514 1.00 94.81 79 GLU A N 1
ATOM 634 C CA . GLU A 1 79 ? -1.560 -15.881 -0.758 1.00 94.81 79 GLU A CA 1
ATOM 635 C C . GLU A 1 79 ? -0.174 -16.524 -0.953 1.00 94.81 79 GLU A C 1
ATOM 637 O O . GLU A 1 79 ? -0.026 -17.696 -1.297 1.00 94.81 79 GLU A O 1
ATOM 642 N N . GLY A 1 80 ? 0.875 -15.701 -0.851 1.00 93.75 80 GLY A N 1
ATOM 643 C CA . GLY A 1 80 ? 2.266 -16.128 -1.031 1.00 93.75 80 GLY A CA 1
ATOM 644 C C . GLY A 1 80 ? 2.699 -16.389 -2.482 1.00 93.75 80 GLY A C 1
ATOM 645 O O . GLY A 1 80 ? 3.863 -16.713 -2.715 1.00 93.75 80 GLY A O 1
ATOM 646 N N . ARG A 1 81 ? 1.831 -16.223 -3.487 1.00 94.31 81 ARG A N 1
ATOM 647 C CA . ARG A 1 81 ? 2.204 -16.388 -4.903 1.00 94.31 81 ARG A CA 1
ATOM 648 C C . ARG A 1 81 ? 3.032 -15.208 -5.422 1.00 94.31 81 ARG A C 1
ATOM 650 O O . ARG A 1 81 ? 3.118 -14.138 -4.823 1.00 94.31 81 ARG A O 1
ATOM 657 N N . LYS A 1 82 ? 3.662 -15.407 -6.584 1.00 94.25 82 LYS A N 1
ATOM 658 C CA . LYS A 1 82 ? 4.404 -14.347 -7.282 1.00 94.25 82 LYS A CA 1
ATOM 659 C C . LYS A 1 82 ? 3.459 -13.228 -7.718 1.00 94.25 82 LYS A C 1
ATOM 661 O O . LYS A 1 82 ? 2.381 -13.490 -8.243 1.00 94.25 82 LYS A O 1
ATOM 666 N N . GLY A 1 83 ? 3.923 -11.993 -7.599 1.00 95.94 83 GLY A N 1
ATOM 667 C CA . GLY A 1 83 ? 3.219 -10.812 -8.084 1.00 95.94 83 GLY A CA 1
ATOM 668 C C . GLY A 1 83 ? 4.162 -9.627 -8.220 1.00 95.94 83 GLY A C 1
ATOM 669 O O . GLY A 1 83 ? 5.278 -9.648 -7.697 1.00 95.94 83 GLY A O 1
ATOM 670 N N . ILE A 1 84 ? 3.722 -8.598 -8.933 1.00 98.00 84 ILE A N 1
ATOM 671 C CA . ILE A 1 84 ? 4.437 -7.325 -9.033 1.00 98.00 84 ILE A CA 1
ATOM 672 C C . ILE A 1 84 ? 3.507 -6.228 -8.535 1.00 98.00 84 ILE A C 1
ATOM 674 O O . ILE A 1 84 ? 2.368 -6.124 -8.988 1.00 98.00 84 ILE A O 1
ATOM 678 N N . LYS A 1 85 ? 3.989 -5.403 -7.612 1.00 98.31 85 LYS A N 1
ATOM 679 C CA . LYS A 1 85 ? 3.277 -4.219 -7.134 1.00 98.31 85 LYS A CA 1
ATOM 680 C C . LYS A 1 85 ? 4.047 -2.985 -7.581 1.00 98.31 85 LYS A C 1
ATOM 682 O O . LYS A 1 85 ? 5.259 -2.913 -7.387 1.00 98.31 85 LYS A O 1
ATOM 687 N N . ILE A 1 86 ? 3.352 -2.057 -8.224 1.00 98.25 86 ILE A N 1
ATOM 688 C CA . ILE A 1 86 ? 3.904 -0.803 -8.731 1.00 98.25 86 ILE A CA 1
ATOM 689 C C . ILE A 1 86 ? 3.158 0.321 -8.034 1.00 98.25 86 ILE A C 1
ATOM 691 O O . ILE A 1 86 ? 1.984 0.536 -8.308 1.00 98.25 86 ILE A O 1
ATOM 695 N N . ILE A 1 87 ? 3.826 1.022 -7.134 1.00 97.69 87 ILE A N 1
ATOM 696 C CA . ILE A 1 87 ? 3.232 2.056 -6.307 1.00 97.69 87 ILE A CA 1
ATOM 697 C C . ILE A 1 87 ? 3.892 3.388 -6.634 1.00 97.69 87 ILE A C 1
ATOM 699 O O . ILE A 1 87 ? 5.116 3.520 -6.663 1.00 97.69 87 ILE A O 1
ATOM 703 N N . ASN A 1 88 ? 3.069 4.388 -6.909 1.00 94.56 88 ASN A N 1
ATOM 704 C CA . ASN A 1 88 ? 3.511 5.765 -7.006 1.00 94.56 88 ASN A CA 1
ATOM 705 C C . ASN A 1 88 ? 2.494 6.642 -6.300 1.00 94.56 88 ASN A C 1
ATOM 707 O O . ASN A 1 88 ? 1.453 6.962 -6.868 1.00 94.56 88 ASN A O 1
ATOM 711 N N . VAL A 1 89 ? 2.850 7.051 -5.092 1.00 88.81 89 VAL A N 1
ATOM 712 C CA . VAL A 1 89 ? 2.208 8.173 -4.425 1.00 88.81 89 VAL A CA 1
ATOM 713 C C . VAL A 1 89 ? 3.303 9.188 -4.164 1.00 88.81 89 VAL A C 1
ATOM 715 O O . VAL A 1 89 ? 4.287 8.897 -3.479 1.00 88.81 89 VAL A O 1
ATOM 718 N N . ALA A 1 90 ? 3.205 10.326 -4.839 1.00 73.69 90 ALA A N 1
ATOM 719 C CA . ALA A 1 90 ? 4.254 11.333 -4.885 1.00 73.69 90 ALA A CA 1
ATOM 720 C C . ALA A 1 90 ? 3.656 12.726 -4.640 1.00 73.69 90 ALA A C 1
ATOM 722 O O . ALA A 1 90 ? 3.707 13.582 -5.536 1.00 73.69 90 ALA A O 1
ATOM 723 N N . PRO A 1 91 ? 3.105 12.982 -3.435 1.00 66.00 91 PRO A N 1
ATOM 724 C CA . PRO A 1 91 ? 2.599 14.298 -3.082 1.00 66.00 91 PRO A CA 1
ATOM 725 C C . PRO A 1 91 ? 3.734 15.316 -3.216 1.00 66.00 91 PRO A C 1
ATOM 727 O O . PRO A 1 91 ? 4.805 15.158 -2.639 1.00 66.00 91 PRO A O 1
ATOM 730 N N . ARG A 1 92 ? 3.530 16.374 -4.006 1.00 61.59 92 ARG A N 1
ATOM 731 C CA . ARG A 1 92 ? 4.574 17.371 -4.335 1.00 61.59 92 ARG A CA 1
ATOM 732 C C . ARG A 1 92 ? 4.722 18.473 -3.277 1.00 61.59 92 ARG A C 1
ATOM 734 O O . ARG A 1 92 ? 5.256 19.549 -3.553 1.00 61.59 92 ARG A O 1
ATOM 741 N N . HIS A 1 93 ? 4.237 18.219 -2.069 1.00 58.34 93 HIS A N 1
ATOM 742 C CA . HIS A 1 93 ? 4.227 19.157 -0.951 1.00 58.34 93 HIS A CA 1
ATOM 743 C C . HIS A 1 93 ? 5.119 18.636 0.187 1.00 58.34 93 HIS A C 1
ATOM 745 O O . HIS A 1 93 ? 5.412 17.445 0.269 1.00 58.34 93 HIS A O 1
ATOM 751 N N . GLY A 1 94 ? 5.584 19.532 1.061 1.00 59.38 94 GLY A N 1
ATOM 752 C CA . GLY A 1 94 ? 6.368 19.157 2.243 1.00 59.38 94 GLY A CA 1
ATOM 753 C C . GLY A 1 94 ? 7.682 18.431 1.924 1.00 59.38 94 GLY A C 1
ATOM 754 O O . GLY A 1 94 ? 8.487 18.916 1.126 1.00 59.38 94 GLY A O 1
ATOM 755 N N . VAL A 1 95 ? 7.894 17.277 2.568 1.00 58.75 95 VAL A N 1
ATOM 756 C CA . VAL A 1 95 ? 9.153 16.505 2.556 1.00 58.75 95 VAL A CA 1
ATOM 757 C C . VAL A 1 95 ? 9.599 16.137 1.139 1.00 58.75 95 VAL A C 1
ATOM 759 O O . VAL A 1 95 ? 10.792 16.154 0.869 1.00 58.75 95 VAL A O 1
ATOM 762 N N . ALA A 1 96 ? 8.679 15.931 0.193 1.00 57.25 96 ALA A N 1
ATOM 763 C CA . ALA A 1 96 ? 9.020 15.602 -1.193 1.00 57.25 96 ALA A CA 1
ATOM 764 C C . ALA A 1 96 ? 9.830 16.693 -1.928 1.00 57.25 96 ALA A C 1
ATOM 766 O O . ALA A 1 96 ? 10.441 16.403 -2.959 1.00 57.25 96 ALA A O 1
ATOM 767 N N . LYS A 1 97 ? 9.872 17.931 -1.405 1.00 60.12 97 LYS A N 1
ATOM 768 C CA . LYS A 1 97 ? 10.708 19.028 -1.928 1.00 60.12 97 LYS A CA 1
ATOM 769 C C . LYS A 1 97 ? 12.198 18.877 -1.613 1.00 60.12 97 LYS A C 1
ATOM 771 O O . LYS A 1 97 ? 12.998 19.582 -2.221 1.00 60.12 97 LYS A O 1
ATOM 776 N N . CYS A 1 98 ? 12.590 17.993 -0.688 1.00 60.47 98 CYS A N 1
ATOM 777 C CA . CYS A 1 98 ? 14.010 17.746 -0.415 1.00 60.47 98 CYS A CA 1
ATOM 778 C C . CYS A 1 98 ? 14.716 17.049 -1.591 1.00 60.47 98 CYS A C 1
ATOM 780 O O . CYS A 1 98 ? 15.941 17.089 -1.693 1.00 60.47 98 CYS A O 1
ATOM 782 N N . TRP A 1 99 ? 13.946 16.459 -2.509 1.00 67.44 99 TRP A N 1
ATOM 783 C CA . TRP A 1 99 ? 14.454 15.808 -3.706 1.00 67.44 99 TRP A CA 1
ATOM 784 C C . TRP A 1 99 ? 14.374 16.740 -4.912 1.00 67.44 99 TRP A C 1
ATOM 786 O O . TRP A 1 99 ? 13.294 17.185 -5.302 1.00 67.44 99 TRP A O 1
ATOM 796 N N . SER A 1 100 ? 15.511 16.959 -5.574 1.00 67.69 100 SER A N 1
ATOM 797 C CA . SER A 1 100 ? 15.626 17.842 -6.745 1.00 67.69 100 SER A CA 1
ATOM 798 C C . SER A 1 100 ? 14.711 17.459 -7.918 1.00 67.69 100 SER A C 1
ATOM 800 O O . SER A 1 100 ? 14.366 18.317 -8.726 1.00 67.69 100 SER A O 1
ATOM 802 N N . ASN A 1 101 ? 14.294 16.191 -8.011 1.00 70.81 101 ASN A N 1
ATOM 803 C CA . ASN A 1 101 ? 13.391 15.690 -9.051 1.00 70.81 101 ASN A CA 1
ATOM 804 C C . ASN A 1 101 ? 12.285 14.784 -8.477 1.00 70.81 101 ASN A C 1
ATOM 806 O O . ASN A 1 101 ? 11.959 13.749 -9.063 1.00 70.81 101 ASN A O 1
ATOM 810 N N . GLY A 1 102 ? 11.747 15.152 -7.306 1.00 76.88 102 GLY A N 1
ATOM 811 C CA . GLY A 1 102 ? 10.714 14.411 -6.570 1.00 76.88 102 GLY A CA 1
ATOM 812 C C . GLY A 1 102 ? 11.205 13.094 -5.954 1.00 76.88 102 GLY A C 1
ATOM 813 O O . GLY A 1 102 ? 12.284 12.604 -6.285 1.00 76.88 102 GLY A O 1
ATOM 814 N N . THR A 1 103 ? 10.393 12.492 -5.078 1.00 85.31 103 THR A N 1
ATOM 815 C CA . THR A 1 103 ? 10.749 11.265 -4.339 1.00 85.31 103 THR A CA 1
ATOM 816 C C . THR A 1 103 ? 11.268 10.162 -5.273 1.00 85.31 103 THR A C 1
ATOM 818 O O . THR A 1 103 ? 10.612 9.889 -6.289 1.00 85.31 103 THR A O 1
ATOM 821 N N . PRO A 1 104 ? 12.437 9.554 -4.999 1.00 90.69 104 PRO A N 1
ATOM 822 C CA . PRO A 1 104 ? 12.992 8.486 -5.827 1.00 90.69 104 PRO A CA 1
ATOM 823 C C . PRO A 1 104 ? 12.171 7.191 -5.767 1.00 90.69 104 PRO A C 1
ATOM 825 O O . PRO A 1 104 ? 11.410 6.955 -4.827 1.00 90.69 104 PRO A O 1
ATOM 828 N N . PHE A 1 105 ? 12.378 6.323 -6.759 1.00 95.69 105 PHE A N 1
ATOM 829 C CA . PHE A 1 105 ? 11.808 4.976 -6.771 1.00 95.69 105 PHE A CA 1
ATOM 830 C C . PHE A 1 105 ? 12.774 3.964 -6.170 1.00 95.69 105 PHE A C 1
ATOM 832 O O . PHE A 1 105 ? 13.990 4.047 -6.359 1.00 95.69 105 PHE A O 1
ATOM 839 N N . CYS A 1 106 ? 12.216 2.967 -5.502 1.00 97.25 106 CYS A N 1
ATOM 840 C CA . CYS A 1 106 ? 12.946 1.852 -4.941 1.00 97.25 106 CYS A CA 1
ATOM 841 C C . CYS A 1 106 ? 12.321 0.509 -5.332 1.00 97.25 106 CYS A C 1
ATOM 843 O O . CYS A 1 106 ? 11.151 0.438 -5.714 1.00 97.25 106 CYS A O 1
ATOM 845 N N . GLU A 1 107 ? 13.119 -0.551 -5.237 1.00 98.50 107 GLU A N 1
ATOM 846 C CA . GLU A 1 107 ? 12.688 -1.941 -5.361 1.00 98.50 107 GLU A CA 1
ATOM 847 C C . GLU A 1 107 ? 12.950 -2.694 -4.056 1.00 98.50 107 GLU A C 1
ATOM 849 O O . GLU A 1 107 ? 14.031 -2.605 -3.467 1.00 98.50 107 GLU A O 1
ATOM 854 N N . THR A 1 108 ? 11.981 -3.496 -3.631 1.00 98.00 108 THR A N 1
ATOM 855 C CA . THR A 1 108 ? 12.173 -4.509 -2.592 1.00 98.00 108 THR A CA 1
ATOM 856 C C . THR A 1 108 ? 11.349 -5.754 -2.895 1.00 98.00 108 THR A C 1
ATOM 858 O O . THR A 1 108 ? 10.633 -5.826 -3.898 1.00 98.00 108 THR A O 1
ATOM 861 N N . LYS A 1 109 ? 11.481 -6.771 -2.050 1.00 97.25 109 LYS A N 1
ATOM 862 C CA . LYS A 1 109 ? 10.773 -8.038 -2.186 1.00 97.25 109 LYS A CA 1
ATOM 863 C C . LYS A 1 109 ? 10.118 -8.399 -0.862 1.00 97.25 109 LYS A C 1
ATOM 865 O O . LYS A 1 109 ? 10.792 -8.432 0.161 1.00 97.25 109 LYS A O 1
ATOM 870 N N . ILE A 1 110 ? 8.829 -8.719 -0.910 1.00 96.56 110 ILE A N 1
ATOM 871 C CA . ILE A 1 110 ? 8.057 -9.195 0.241 1.00 96.56 110 ILE A CA 1
ATOM 872 C C . ILE A 1 110 ? 7.470 -10.551 -0.144 1.00 96.56 110 ILE A C 1
ATOM 874 O O . ILE A 1 110 ? 6.714 -10.659 -1.110 1.00 96.56 110 ILE A O 1
ATOM 878 N N . GLY A 1 111 ? 7.894 -11.613 0.544 1.00 94.25 111 GLY A N 1
ATOM 879 C CA . GLY A 1 111 ? 7.591 -12.988 0.137 1.00 94.25 111 GLY A CA 1
ATOM 880 C C . GLY A 1 111 ? 8.051 -13.266 -1.301 1.00 94.25 111 GLY A C 1
ATOM 881 O O . GLY A 1 111 ? 9.233 -13.130 -1.631 1.00 94.25 111 GLY A O 1
ATOM 882 N N . HIS A 1 112 ? 7.115 -13.636 -2.178 1.00 94.81 112 HIS A N 1
ATOM 883 C CA . HIS A 1 112 ? 7.357 -13.846 -3.611 1.00 94.81 112 HIS A CA 1
ATOM 884 C C . HIS A 1 112 ? 6.971 -12.644 -4.492 1.00 94.81 112 HIS A C 1
ATOM 886 O O . HIS A 1 112 ? 7.103 -12.730 -5.717 1.00 94.81 112 HIS A O 1
ATOM 892 N N . ALA A 1 113 ? 6.534 -11.531 -3.898 1.00 97.06 113 ALA A N 1
ATOM 893 C CA . ALA A 1 113 ? 6.140 -10.326 -4.613 1.00 97.06 113 ALA A CA 1
ATOM 894 C C . ALA A 1 113 ? 7.316 -9.354 -4.795 1.00 97.06 113 ALA A C 1
ATOM 896 O O . ALA A 1 113 ? 8.064 -9.082 -3.855 1.00 97.06 113 ALA A O 1
ATOM 897 N N . MET A 1 114 ? 7.464 -8.813 -6.006 1.00 97.69 114 MET A N 1
ATOM 898 C CA . MET A 1 114 ? 8.373 -7.700 -6.298 1.00 97.69 114 MET A CA 1
ATOM 899 C C . MET A 1 114 ? 7.628 -6.382 -6.124 1.00 97.69 114 MET A C 1
ATOM 901 O O . MET A 1 114 ? 6.571 -6.192 -6.725 1.00 97.69 114 MET A O 1
ATOM 905 N N . ILE A 1 115 ? 8.186 -5.474 -5.333 1.00 98.50 115 ILE A N 1
ATOM 906 C CA . ILE A 1 115 ? 7.563 -4.196 -4.993 1.00 98.50 115 ILE A CA 1
ATOM 907 C C . ILE A 1 115 ? 8.420 -3.078 -5.563 1.00 98.50 115 ILE A C 1
ATOM 909 O O . ILE A 1 115 ? 9.601 -2.986 -5.241 1.00 98.50 115 ILE A O 1
ATOM 913 N N . PHE A 1 116 ? 7.813 -2.232 -6.386 1.00 98.44 116 PHE A N 1
ATOM 914 C CA . PHE A 1 116 ? 8.400 -1.004 -6.897 1.00 98.44 116 PHE A CA 1
ATOM 915 C C . PHE A 1 116 ? 7.597 0.162 -6.344 1.00 98.44 116 PHE A C 1
ATOM 917 O O . PHE A 1 116 ? 6.415 0.257 -6.648 1.00 98.44 116 PHE A O 1
ATOM 924 N N . SER A 1 117 ? 8.205 1.022 -5.536 1.00 97.25 117 SER A N 1
ATOM 925 C CA . SER A 1 117 ? 7.490 2.099 -4.842 1.00 97.25 117 SER A CA 1
ATOM 926 C C . SER A 1 117 ? 8.299 3.387 -4.828 1.00 97.25 117 SER A C 1
ATOM 928 O O . SER A 1 117 ? 9.530 3.345 -4.887 1.00 97.25 117 SER A O 1
ATOM 930 N N . THR A 1 118 ? 7.640 4.534 -4.686 1.00 94.19 118 THR A N 1
ATOM 931 C CA . THR A 1 118 ? 8.285 5.701 -4.069 1.00 94.19 118 THR A CA 1
ATOM 932 C C . THR A 1 118 ? 8.765 5.328 -2.658 1.00 94.19 118 THR A C 1
ATOM 934 O O . THR A 1 118 ? 8.121 4.524 -1.981 1.00 94.19 118 THR A O 1
ATOM 937 N N . ILE A 1 119 ? 9.943 5.817 -2.249 1.00 92.31 119 ILE A N 1
ATOM 938 C CA . ILE A 1 119 ? 10.563 5.415 -0.969 1.00 92.31 119 ILE A CA 1
ATOM 939 C C . ILE A 1 119 ? 9.956 6.108 0.261 1.00 92.31 119 ILE A C 1
ATOM 941 O O . ILE A 1 119 ? 9.913 5.507 1.332 1.00 92.31 119 ILE A O 1
ATOM 945 N N . ASP A 1 120 ? 9.518 7.359 0.118 1.00 88.56 120 ASP A N 1
ATOM 946 C CA . ASP A 1 120 ? 8.980 8.144 1.231 1.00 88.56 120 ASP A CA 1
ATOM 947 C C . ASP A 1 120 ? 7.492 7.865 1.460 1.00 88.56 120 ASP A C 1
ATOM 949 O O . ASP A 1 120 ? 6.775 7.450 0.548 1.00 88.56 120 ASP A O 1
ATOM 953 N N . GLY A 1 121 ? 7.031 8.183 2.669 1.00 88.50 121 GLY A N 1
ATOM 954 C CA . GLY A 1 121 ? 5.627 8.104 3.056 1.00 88.50 121 GLY A CA 1
ATOM 955 C C . GLY A 1 121 ? 5.250 6.792 3.738 1.00 88.50 121 GLY A C 1
ATOM 956 O O . GLY A 1 121 ? 6.099 5.992 4.141 1.00 88.50 121 GLY A O 1
ATOM 957 N N . HIS A 1 122 ? 3.947 6.582 3.878 1.00 93.25 122 HIS A N 1
ATOM 958 C CA . HIS A 1 122 ? 3.379 5.507 4.691 1.00 93.25 122 HIS A CA 1
ATOM 959 C C . HIS A 1 122 ? 3.357 4.143 3.990 1.00 93.25 122 HIS A C 1
ATOM 961 O O . HIS A 1 122 ? 3.346 3.118 4.673 1.00 93.25 122 HIS A O 1
ATOM 967 N N . VAL A 1 123 ? 3.423 4.112 2.651 1.00 94.00 123 VAL A N 1
ATOM 968 C CA . VAL A 1 123 ? 3.257 2.899 1.825 1.00 94.00 123 VAL A CA 1
ATOM 969 C C . VAL A 1 123 ? 4.111 1.733 2.317 1.00 94.00 123 VAL A C 1
ATOM 971 O O . VAL A 1 123 ? 3.592 0.672 2.661 1.00 94.00 123 VAL A O 1
ATOM 974 N N . LEU A 1 124 ? 5.433 1.916 2.349 1.00 96.31 124 LEU A N 1
ATOM 975 C CA . LEU A 1 124 ? 6.347 0.865 2.796 1.00 96.31 124 LEU A CA 1
ATOM 976 C C . LEU A 1 124 ? 6.472 0.817 4.323 1.00 96.31 124 LEU A C 1
ATOM 978 O O . LEU A 1 124 ? 6.873 -0.212 4.860 1.00 96.31 124 LEU A O 1
ATOM 982 N N . SER A 1 125 ? 6.123 1.901 5.020 1.00 95.50 125 SER A N 1
ATOM 983 C CA . SER A 1 125 ? 6.180 1.971 6.480 1.00 95.50 125 SER A CA 1
ATOM 984 C C . SER A 1 125 ? 5.156 1.052 7.144 1.00 95.50 125 SER A C 1
ATOM 986 O O . SER A 1 125 ? 5.501 0.387 8.115 1.00 95.50 125 SER A O 1
ATOM 988 N N . LEU A 1 126 ? 3.921 0.985 6.633 1.00 96.12 126 LEU A N 1
ATOM 989 C CA . LEU A 1 126 ? 2.868 0.152 7.222 1.00 96.12 126 LEU A CA 1
ATOM 990 C C . LEU A 1 126 ? 3.219 -1.336 7.136 1.00 96.12 126 LEU A C 1
ATOM 992 O O . LEU A 1 126 ? 3.191 -2.046 8.134 1.00 96.12 126 LEU A O 1
ATOM 996 N N . ILE A 1 127 ? 3.611 -1.815 5.953 1.00 96.19 127 ILE A N 1
ATOM 997 C CA . ILE A 1 127 ? 3.994 -3.222 5.793 1.00 96.19 127 ILE A CA 1
ATOM 998 C C . ILE A 1 127 ? 5.281 -3.549 6.564 1.00 96.19 127 ILE A C 1
ATOM 1000 O O . ILE A 1 127 ? 5.415 -4.655 7.076 1.00 96.19 127 ILE A O 1
ATOM 1004 N N . GLN A 1 128 ? 6.209 -2.595 6.704 1.00 95.69 128 GLN A N 1
ATOM 1005 C CA . GLN A 1 128 ? 7.378 -2.744 7.573 1.00 95.69 128 GLN A CA 1
ATOM 1006 C C . GLN A 1 128 ? 6.974 -2.984 9.034 1.00 95.69 128 GLN A C 1
ATOM 1008 O O . GLN A 1 128 ? 7.559 -3.844 9.691 1.00 95.69 128 GLN A O 1
ATOM 1013 N N . ASP A 1 129 ? 5.987 -2.235 9.526 1.00 94.06 129 ASP A N 1
ATOM 1014 C CA . ASP A 1 129 ? 5.475 -2.354 10.891 1.00 94.06 129 ASP A CA 1
ATOM 1015 C C . ASP A 1 129 ? 4.815 -3.719 11.128 1.00 94.06 129 ASP A C 1
ATOM 1017 O O . ASP A 1 129 ? 5.190 -4.431 12.057 1.00 94.06 129 ASP A O 1
ATOM 1021 N N . ILE A 1 130 ? 3.960 -4.162 10.196 1.00 94.88 130 ILE A N 1
ATOM 1022 C CA . ILE A 1 130 ? 3.341 -5.500 10.230 1.00 94.88 130 ILE A CA 1
ATOM 1023 C C . ILE A 1 130 ? 4.391 -6.618 10.246 1.00 94.88 130 ILE A C 1
ATOM 1025 O O . ILE A 1 130 ? 4.219 -7.634 10.918 1.00 94.88 130 ILE A O 1
ATOM 1029 N N . LEU A 1 131 ? 5.471 -6.450 9.479 1.00 94.75 131 LEU A N 1
ATOM 1030 C CA . LEU A 1 131 ? 6.554 -7.426 9.385 1.00 94.75 131 LEU A CA 1
ATOM 1031 C C . LEU A 1 131 ? 7.476 -7.421 10.616 1.00 94.75 131 LEU A C 1
ATOM 1033 O O . LEU A 1 131 ? 8.203 -8.392 10.823 1.00 94.75 131 LEU A O 1
ATOM 1037 N N . GLY A 1 132 ? 7.476 -6.351 11.415 1.00 93.75 132 GLY A N 1
ATOM 1038 C CA . GLY A 1 132 ? 8.277 -6.234 12.635 1.00 93.75 132 GLY A CA 1
ATOM 1039 C C . GLY A 1 132 ? 9.783 -6.036 12.413 1.00 93.75 132 GLY A C 1
ATOM 1040 O O . GLY A 1 132 ? 10.566 -6.181 13.351 1.00 93.75 132 GLY A O 1
ATOM 1041 N N . TYR A 1 133 ? 10.230 -5.709 11.196 1.00 93.94 133 TYR A N 1
ATOM 1042 C CA . TYR A 1 133 ? 11.646 -5.454 10.900 1.00 93.94 133 TYR A CA 1
ATOM 1043 C C . TYR A 1 133 ? 11.827 -4.360 9.854 1.00 93.94 133 TYR A C 1
ATOM 1045 O O . TYR A 1 133 ? 10.982 -4.173 8.989 1.00 93.94 133 TYR A O 1
ATOM 1053 N N . LYS A 1 134 ? 12.973 -3.664 9.882 1.00 95.50 134 LYS A N 1
ATOM 1054 C CA . LYS A 1 134 ? 13.284 -2.601 8.912 1.00 95.50 134 LYS A CA 1
ATOM 1055 C C . LYS A 1 134 ? 13.440 -3.151 7.493 1.00 95.50 134 LYS A C 1
ATOM 1057 O O . LYS A 1 134 ? 14.307 -3.990 7.239 1.00 95.50 134 LYS A O 1
ATOM 1062 N N . LEU A 1 135 ? 12.669 -2.617 6.549 1.00 96.88 135 LEU A N 1
ATOM 1063 C CA . LEU A 1 135 ? 12.749 -2.993 5.143 1.00 96.88 135 LEU A CA 1
ATOM 1064 C C . LEU A 1 135 ? 13.980 -2.367 4.494 1.00 96.88 135 LEU A C 1
ATOM 1066 O O . LEU A 1 135 ? 14.145 -1.147 4.474 1.00 96.88 135 LEU A O 1
ATOM 1070 N N . ARG A 1 136 ? 14.832 -3.219 3.915 1.00 97.56 136 ARG A N 1
ATOM 1071 C CA . ARG A 1 136 ? 15.923 -2.800 3.030 1.00 97.56 136 ARG A CA 1
ATOM 1072 C C . ARG A 1 136 ? 15.409 -2.709 1.598 1.00 97.56 136 ARG A C 1
ATOM 1074 O O . ARG A 1 136 ? 14.713 -3.610 1.124 1.00 97.56 136 ARG A O 1
ATOM 1081 N N . VAL A 1 137 ? 15.781 -1.642 0.902 1.00 98.38 137 VAL A N 1
ATOM 1082 C CA . VAL A 1 137 ? 15.329 -1.368 -0.467 1.00 98.38 137 VAL A CA 1
ATOM 1083 C C . VAL A 1 137 ? 16.506 -0.997 -1.366 1.00 98.38 137 VAL A C 1
ATOM 1085 O O . VAL A 1 137 ? 17.490 -0.408 -0.911 1.00 98.38 137 VAL A O 1
ATOM 1088 N N . LYS A 1 138 ? 16.400 -1.344 -2.650 1.00 98.44 138 LYS A N 1
ATOM 1089 C CA . LYS A 1 138 ? 17.281 -0.877 -3.726 1.00 98.44 138 LYS A CA 1
ATOM 1090 C C . LYS A 1 138 ? 16.758 0.468 -4.218 1.00 98.44 138 LYS A C 1
ATOM 1092 O O . LYS A 1 138 ? 15.732 0.503 -4.887 1.00 98.44 138 LYS A O 1
ATOM 1097 N N . LEU A 1 139 ? 17.420 1.564 -3.871 1.00 97.50 139 LEU A N 1
ATOM 1098 C CA . LEU A 1 139 ? 17.053 2.912 -4.298 1.00 97.50 139 LEU A CA 1
ATOM 1099 C C . LEU A 1 139 ? 17.695 3.240 -5.647 1.00 97.50 139 LEU A C 1
ATOM 1101 O O . LEU A 1 139 ? 18.903 3.066 -5.811 1.00 97.50 139 LEU A O 1
ATOM 1105 N N . TYR A 1 140 ? 16.903 3.741 -6.592 1.00 96.69 140 TYR A N 1
ATOM 1106 C CA . TYR A 1 140 ? 17.356 4.035 -7.949 1.00 96.69 140 TYR A CA 1
ATOM 1107 C C . TYR A 1 140 ? 17.569 5.528 -8.192 1.00 96.69 140 TYR A C 1
ATOM 1109 O O . TYR A 1 140 ? 16.678 6.349 -7.966 1.00 96.69 140 TYR A O 1
ATOM 1117 N N . ASN A 1 141 ? 18.725 5.864 -8.765 1.00 94.31 141 ASN A N 1
ATOM 1118 C CA . ASN A 1 141 ? 18.977 7.167 -9.366 1.00 94.31 141 ASN A CA 1
ATOM 1119 C C . ASN A 1 141 ? 18.469 7.163 -10.820 1.00 94.31 141 ASN A C 1
ATOM 1121 O O . ASN A 1 141 ? 18.981 6.430 -11.662 1.00 94.31 141 ASN A O 1
ATOM 1125 N N . ILE A 1 142 ? 17.438 7.958 -11.125 1.00 94.38 142 ILE A N 1
ATOM 1126 C CA . ILE A 1 142 ? 16.778 7.930 -12.443 1.00 94.38 142 ILE A CA 1
ATOM 1127 C C . ILE A 1 142 ? 17.767 8.201 -13.596 1.00 94.38 142 ILE A C 1
ATOM 1129 O O . ILE A 1 142 ? 17.811 7.367 -14.503 1.00 94.38 142 ILE A O 1
ATOM 1133 N N . PRO A 1 143 ? 18.565 9.292 -13.597 1.00 94.44 143 PRO A N 1
ATOM 1134 C CA . PRO A 1 143 ? 19.588 9.518 -14.621 1.00 94.44 143 PRO A CA 1
ATOM 1135 C C . PRO A 1 143 ? 20.520 8.327 -14.861 1.00 94.44 143 PRO A C 1
ATOM 1137 O O . PRO A 1 143 ? 20.668 7.896 -16.004 1.00 94.44 143 PRO A O 1
ATOM 1140 N N . GLU A 1 144 ? 21.099 7.757 -13.804 1.00 95.38 144 GLU A N 1
ATOM 1141 C CA . GLU A 1 144 ? 22.042 6.636 -13.916 1.00 95.38 144 GLU A CA 1
ATOM 1142 C C . GLU A 1 144 ? 21.389 5.365 -14.467 1.00 95.38 144 GLU A C 1
ATOM 1144 O O . GLU A 1 144 ? 21.977 4.651 -15.277 1.00 95.38 144 GLU A O 1
ATOM 1149 N N . VAL A 1 145 ? 20.154 5.074 -14.057 1.00 96.94 145 VAL A N 1
ATOM 1150 C CA . VAL A 1 145 ? 19.417 3.911 -14.561 1.00 96.94 145 VAL A CA 1
ATOM 1151 C C . VAL A 1 145 ? 19.061 4.099 -16.036 1.00 96.94 145 VAL A C 1
ATOM 1153 O O . VAL A 1 145 ? 19.212 3.169 -16.832 1.00 96.94 145 VAL A O 1
ATOM 1156 N N . VAL A 1 146 ? 18.585 5.289 -16.419 1.00 96.62 146 VAL A N 1
ATOM 1157 C CA . VAL A 1 146 ? 18.103 5.582 -17.777 1.00 96.62 146 VAL A CA 1
ATOM 1158 C C . VAL A 1 146 ? 19.212 5.455 -18.822 1.00 96.62 146 VAL A C 1
ATOM 1160 O O . VAL A 1 146 ? 18.961 4.886 -19.889 1.00 96.62 146 VAL A O 1
ATOM 1163 N N . THR A 1 147 ? 20.434 5.899 -18.521 1.00 96.19 147 THR A N 1
ATOM 1164 C CA . THR A 1 147 ? 21.581 5.758 -19.441 1.00 96.19 147 THR A CA 1
ATOM 1165 C C . THR A 1 147 ? 21.924 4.296 -19.718 1.00 96.19 147 THR A C 1
ATOM 1167 O O . THR A 1 147 ? 22.332 3.945 -20.824 1.00 96.19 147 THR A O 1
ATOM 1170 N N . GLN A 1 148 ? 21.650 3.407 -18.762 1.00 96.31 148 GLN A N 1
ATOM 1171 C CA . GLN A 1 148 ? 21.861 1.969 -18.907 1.00 96.31 148 GLN A CA 1
ATOM 1172 C C . GLN A 1 148 ? 20.674 1.232 -19.538 1.00 96.31 148 GLN A C 1
ATOM 1174 O O . GLN A 1 148 ? 20.763 0.030 -19.797 1.00 96.31 148 GLN A O 1
ATOM 1179 N N . MET A 1 149 ? 19.549 1.897 -19.831 1.00 95.19 149 MET A N 1
ATOM 1180 C CA . MET A 1 149 ? 18.372 1.233 -20.407 1.00 95.19 149 MET A CA 1
ATOM 1181 C C .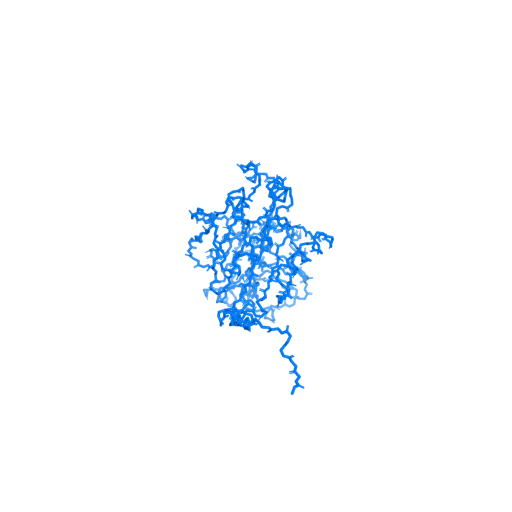 MET A 1 149 ? 18.556 0.831 -21.880 1.00 95.19 149 MET A C 1
ATOM 1183 O O . MET A 1 149 ? 17.853 -0.073 -22.328 1.00 95.19 149 MET A O 1
ATOM 1187 N N . GLY A 1 150 ? 19.517 1.415 -22.605 1.00 93.94 150 GLY A N 1
ATOM 1188 C CA . GLY A 1 150 ? 19.706 1.170 -24.045 1.00 93.94 150 GLY A CA 1
ATOM 1189 C C . GLY A 1 150 ? 18.651 1.869 -24.911 1.00 93.94 150 GLY A C 1
ATOM 1190 O O . GLY A 1 150 ? 18.207 1.324 -25.916 1.00 93.94 150 GLY A O 1
ATOM 1191 N N . LEU A 1 151 ? 18.190 3.045 -24.476 1.00 94.75 151 LEU A N 1
ATOM 1192 C CA . LEU A 1 151 ? 17.218 3.886 -25.185 1.00 94.75 151 LEU A CA 1
ATOM 1193 C C . LEU A 1 151 ? 17.942 4.944 -26.032 1.00 94.75 151 LEU A C 1
ATOM 1195 O O . LEU A 1 151 ? 19.099 5.255 -25.756 1.00 94.75 151 LEU A O 1
ATOM 1199 N N . SER A 1 152 ? 17.267 5.546 -27.019 1.00 96.94 152 SER A N 1
ATOM 1200 C CA . SER A 1 152 ? 17.836 6.687 -27.757 1.00 96.94 152 SER A CA 1
ATOM 1201 C C . SER A 1 152 ? 18.122 7.867 -26.822 1.00 96.94 152 SER A C 1
ATOM 1203 O O . SER A 1 152 ? 17.411 8.054 -25.832 1.00 96.94 152 SER A O 1
ATOM 1205 N N . LEU A 1 153 ? 19.126 8.690 -27.143 1.00 96.75 153 LEU A N 1
ATOM 1206 C CA . LEU A 1 153 ? 19.496 9.858 -26.330 1.00 96.75 153 LEU A CA 1
ATOM 1207 C C . LEU A 1 153 ? 18.313 10.820 -26.116 1.00 96.75 153 LEU A C 1
ATOM 1209 O O . LEU A 1 153 ? 18.117 11.346 -25.020 1.00 96.75 153 LEU A O 1
ATOM 1213 N N . GLU A 1 154 ? 17.479 10.991 -27.141 1.00 96.94 154 GLU A N 1
ATOM 1214 C CA . GLU A 1 154 ? 16.238 11.765 -27.065 1.00 96.94 154 GLU A CA 1
ATOM 1215 C C . GLU A 1 154 ? 15.266 11.178 -26.028 1.00 96.94 154 GLU A C 1
ATOM 1217 O O . GLU A 1 154 ? 14.783 11.886 -25.141 1.00 96.94 154 GLU A O 1
ATOM 1222 N N . THR A 1 155 ? 15.034 9.862 -26.076 1.00 95.81 155 THR A N 1
ATOM 1223 C CA . THR A 1 155 ? 14.155 9.173 -25.120 1.00 95.81 155 THR A CA 1
ATOM 1224 C C . THR A 1 155 ? 14.711 9.259 -23.702 1.00 95.81 155 THR A C 1
ATOM 1226 O O . THR A 1 155 ? 13.956 9.508 -22.763 1.00 95.81 155 THR A O 1
ATOM 1229 N N . GLN A 1 156 ? 16.023 9.075 -23.534 1.00 97.06 156 GLN A N 1
ATOM 1230 C CA . GLN A 1 156 ? 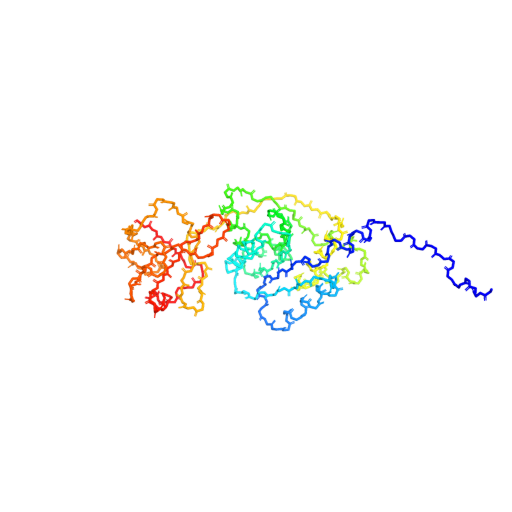16.682 9.203 -22.235 1.00 97.06 156 GLN A CA 1
ATOM 1231 C C . GLN A 1 156 ? 16.465 10.602 -21.652 1.00 97.06 156 GLN A C 1
ATOM 1233 O O . GLN A 1 156 ? 15.984 10.739 -20.527 1.00 97.06 156 GLN A O 1
ATOM 1238 N N . THR A 1 157 ? 16.728 11.638 -22.452 1.00 95.62 157 THR A N 1
ATOM 1239 C CA . THR A 1 157 ? 16.548 13.041 -22.058 1.00 95.62 157 THR A CA 1
ATOM 1240 C C . THR A 1 157 ? 15.105 13.323 -21.653 1.00 95.62 157 THR A C 1
ATOM 1242 O O . THR A 1 157 ? 14.866 13.950 -20.618 1.00 95.62 157 THR A O 1
ATOM 1245 N N . LYS A 1 158 ? 14.136 12.815 -22.424 1.00 95.00 158 LYS A N 1
ATOM 1246 C CA . LYS A 1 158 ? 12.710 12.951 -22.116 1.00 95.00 158 LYS A CA 1
ATOM 1247 C C . LYS A 1 158 ? 12.347 12.311 -20.778 1.00 95.00 158 LYS A C 1
ATOM 1249 O O . LYS A 1 158 ? 11.640 12.934 -19.996 1.00 95.00 158 LYS A O 1
ATOM 1254 N N . ILE A 1 159 ? 12.829 11.098 -20.498 1.00 95.19 159 ILE A N 1
ATOM 1255 C CA . ILE A 1 159 ? 12.536 10.400 -19.236 1.00 95.19 159 ILE A CA 1
ATOM 1256 C C . ILE A 1 159 ? 13.161 11.141 -18.051 1.00 95.19 159 ILE A C 1
ATOM 1258 O O . ILE A 1 159 ? 12.478 11.374 -17.057 1.00 95.19 159 ILE A O 1
ATOM 1262 N N . ILE A 1 160 ? 14.431 11.539 -18.163 1.00 93.56 160 ILE A N 1
ATOM 1263 C CA . ILE A 1 160 ? 15.171 12.223 -17.090 1.00 93.56 160 ILE A CA 1
ATOM 1264 C C . ILE A 1 160 ? 14.490 13.538 -16.697 1.00 93.56 160 ILE A C 1
ATOM 1266 O O . ILE A 1 160 ? 14.385 13.850 -15.511 1.00 93.56 160 ILE A O 1
ATOM 1270 N N . LYS A 1 161 ? 13.994 14.288 -17.687 1.00 92.06 161 LYS A N 1
ATOM 1271 C CA . LYS A 1 161 ? 13.300 15.568 -17.484 1.00 92.06 161 LYS A CA 1
ATOM 1272 C C . LYS A 1 161 ? 11.792 15.418 -17.238 1.00 92.06 161 LYS A C 1
ATOM 1274 O O . LYS A 1 161 ? 11.108 16.424 -17.052 1.00 92.06 161 LYS A O 1
ATOM 1279 N N . SER A 1 162 ? 11.254 14.197 -17.268 1.00 90.25 162 SER A N 1
ATOM 1280 C CA . SER A 1 162 ? 9.809 13.980 -17.198 1.00 90.25 162 SER A CA 1
ATOM 1281 C C . SER A 1 162 ? 9.253 14.355 -15.830 1.00 90.25 162 SER A C 1
ATOM 1283 O O . SER A 1 162 ? 9.738 13.918 -14.789 1.00 90.25 162 SER A O 1
ATOM 1285 N N . GLN A 1 163 ? 8.151 15.099 -15.851 1.00 86.75 163 GLN A N 1
ATOM 1286 C CA . GLN A 1 163 ? 7.332 15.358 -14.672 1.00 86.75 163 GLN A CA 1
ATOM 1287 C C . GLN A 1 163 ? 6.378 14.197 -14.358 1.00 86.75 163 GLN A C 1
ATOM 1289 O O . GLN A 1 163 ? 5.827 14.154 -13.262 1.00 86.75 163 GLN A O 1
ATOM 1294 N N . PHE A 1 164 ? 6.192 13.245 -15.279 1.00 89.81 164 PHE A N 1
ATOM 1295 C CA . PHE A 1 164 ? 5.308 12.090 -15.113 1.00 89.81 164 PHE A CA 1
ATOM 1296 C C . PHE A 1 164 ? 6.124 10.795 -15.000 1.00 89.81 164 PHE A C 1
ATOM 1298 O O . PHE A 1 164 ? 6.033 9.872 -15.813 1.00 89.81 164 PHE A O 1
ATOM 1305 N N . ARG A 1 165 ? 6.975 10.736 -13.972 1.00 91.88 165 ARG A N 1
ATOM 1306 C CA . ARG A 1 165 ? 7.985 9.677 -13.794 1.00 91.88 165 ARG A CA 1
ATOM 1307 C C . ARG A 1 165 ? 7.370 8.279 -13.616 1.00 91.88 165 ARG A C 1
ATOM 1309 O O . ARG A 1 165 ? 7.953 7.295 -14.070 1.00 91.88 165 ARG A O 1
ATOM 1316 N N . SER A 1 166 ? 6.170 8.186 -13.042 1.00 92.31 166 SER A N 1
ATOM 1317 C CA . SER A 1 166 ? 5.398 6.939 -12.928 1.00 92.31 166 SER A CA 1
ATOM 1318 C C . SER A 1 166 ? 4.864 6.407 -14.263 1.00 92.31 166 SER A C 1
ATOM 1320 O O . SER A 1 166 ? 4.534 5.228 -14.353 1.00 92.31 166 SER A O 1
ATOM 1322 N N . PHE A 1 167 ? 4.846 7.230 -15.314 1.00 94.81 167 PHE A N 1
ATOM 1323 C CA . PHE A 1 167 ? 4.528 6.824 -16.684 1.00 94.81 167 PHE A CA 1
ATOM 1324 C C . PHE A 1 167 ? 5.791 6.606 -17.536 1.00 94.81 167 PHE A C 1
ATOM 1326 O O . PHE A 1 167 ? 5.915 5.592 -18.229 1.00 94.81 167 PHE A O 1
ATOM 1333 N N . ASP A 1 168 ? 6.742 7.544 -17.505 1.00 95.00 168 ASP A N 1
ATOM 1334 C CA . ASP A 1 168 ? 7.892 7.523 -18.421 1.00 95.00 168 ASP A CA 1
ATOM 1335 C C . ASP A 1 168 ? 9.038 6.613 -17.958 1.00 95.00 168 ASP A C 1
ATOM 1337 O O . ASP A 1 168 ? 9.660 5.949 -18.794 1.00 95.00 168 ASP A O 1
ATOM 1341 N N . PHE A 1 169 ? 9.302 6.555 -16.649 1.00 96.44 169 PHE A N 1
ATOM 1342 C CA . PHE A 1 169 ? 10.424 5.811 -16.068 1.00 96.44 169 PHE A CA 1
ATOM 1343 C C . PHE A 1 169 ? 9.988 4.465 -15.482 1.00 96.44 169 PHE A C 1
ATOM 1345 O O . PHE A 1 169 ? 10.462 3.413 -15.920 1.00 96.44 169 PHE A O 1
ATOM 1352 N N . LEU A 1 170 ? 9.070 4.487 -14.510 1.00 96.88 170 LEU A N 1
ATOM 1353 C CA . LEU A 1 170 ? 8.762 3.329 -13.667 1.00 96.88 170 LEU A CA 1
ATOM 1354 C C . LEU A 1 170 ? 8.323 2.078 -14.456 1.00 96.88 170 LEU A C 1
ATOM 1356 O O . LEU A 1 170 ? 8.892 1.012 -14.216 1.00 96.88 170 LEU A O 1
ATOM 1360 N N . PRO A 1 171 ? 7.427 2.158 -15.465 1.00 96.88 171 PRO A N 1
ATOM 1361 C CA . PRO A 1 171 ? 7.021 0.980 -16.233 1.00 96.88 171 PRO A CA 1
ATOM 1362 C C . PRO A 1 171 ? 8.187 0.336 -16.995 1.00 96.88 171 PRO A C 1
ATOM 1364 O O . PRO A 1 171 ? 8.229 -0.882 -17.165 1.00 96.88 171 PRO A O 1
ATOM 1367 N N . ARG A 1 172 ? 9.163 1.144 -17.441 1.00 97.31 172 ARG A N 1
ATOM 1368 C CA . ARG A 1 172 ? 10.358 0.664 -18.154 1.00 97.31 172 ARG A CA 1
ATOM 1369 C C . ARG A 1 172 ? 11.324 -0.031 -17.211 1.00 97.31 172 ARG A C 1
ATOM 1371 O O . ARG A 1 172 ? 11.805 -1.112 -17.550 1.00 97.31 172 ARG A O 1
ATOM 1378 N N . LEU A 1 173 ? 11.555 0.563 -16.038 1.00 97.94 173 LEU A N 1
ATOM 1379 C CA . LEU A 1 173 ? 12.330 -0.060 -14.968 1.00 97.94 173 LEU A CA 1
ATOM 1380 C C . LEU A 1 173 ? 11.741 -1.436 -14.640 1.00 97.94 173 LEU A C 1
ATOM 1382 O O . LEU A 1 173 ? 12.444 -2.436 -14.778 1.00 97.94 173 LEU A O 1
ATOM 1386 N N . VAL A 1 174 ? 10.445 -1.504 -14.313 1.00 97.38 174 VAL A N 1
ATOM 1387 C CA . VAL A 1 174 ? 9.771 -2.766 -13.968 1.00 97.38 174 VAL A CA 1
ATOM 1388 C C . VAL A 1 174 ? 9.913 -3.794 -15.086 1.00 97.38 174 VAL A C 1
ATOM 1390 O O . VAL A 1 174 ? 10.356 -4.915 -14.840 1.00 97.38 174 VAL A O 1
ATOM 1393 N N . ALA A 1 175 ? 9.606 -3.428 -16.331 1.00 95.69 175 ALA A N 1
ATOM 1394 C CA . ALA A 1 175 ? 9.672 -4.370 -17.444 1.00 95.69 175 ALA A CA 1
ATOM 1395 C C . ALA A 1 175 ? 11.082 -4.935 -17.676 1.00 95.69 175 ALA A C 1
ATOM 1397 O O . ALA A 1 175 ? 11.231 -6.113 -18.007 1.00 95.69 175 ALA A O 1
ATOM 1398 N N . MET A 1 176 ? 12.121 -4.114 -17.509 1.00 95.69 176 MET A N 1
ATOM 1399 C CA . MET A 1 176 ? 13.510 -4.553 -17.646 1.00 95.69 176 MET A CA 1
ATOM 1400 C C . MET A 1 176 ? 13.953 -5.417 -16.458 1.00 95.69 176 MET A C 1
ATOM 1402 O O . MET A 1 176 ? 14.594 -6.448 -16.671 1.00 95.69 176 MET A O 1
ATOM 1406 N N . ARG A 1 177 ? 13.541 -5.072 -15.234 1.00 95.56 177 ARG A N 1
ATOM 1407 C CA . ARG A 1 177 ? 13.789 -5.872 -14.023 1.00 95.56 177 ARG A CA 1
ATOM 1408 C C . ARG A 1 177 ? 13.141 -7.253 -14.100 1.00 95.56 177 ARG A C 1
ATOM 1410 O O . ARG A 1 177 ? 13.804 -8.254 -13.846 1.00 95.56 177 ARG A O 1
ATOM 1417 N N . VAL A 1 178 ? 11.895 -7.337 -14.568 1.00 91.81 178 VAL A N 1
ATOM 1418 C CA . VAL A 1 178 ? 11.179 -8.609 -14.808 1.00 91.81 178 VAL A CA 1
ATOM 1419 C C . VAL A 1 178 ? 11.879 -9.483 -15.860 1.00 91.81 178 VAL A C 1
ATOM 1421 O O . VAL A 1 178 ? 11.835 -10.712 -15.792 1.00 91.81 178 VAL A O 1
ATOM 1424 N N . LYS A 1 179 ? 12.571 -8.865 -16.824 1.00 90.31 179 LYS A N 1
ATOM 1425 C CA . LYS A 1 179 ? 13.397 -9.553 -17.834 1.00 90.31 179 LYS A CA 1
ATOM 1426 C C . LYS A 1 179 ? 14.800 -9.921 -17.323 1.00 90.31 179 LYS A C 1
ATOM 1428 O O . LYS A 1 179 ? 15.596 -10.462 -18.086 1.00 90.31 179 LYS A O 1
ATOM 1433 N N . GLY A 1 180 ? 15.101 -9.661 -16.050 1.00 91.75 180 GLY A N 1
ATOM 1434 C CA . GLY A 1 180 ? 16.366 -10.011 -15.403 1.00 91.75 180 GLY A CA 1
ATOM 1435 C C . GLY A 1 180 ? 17.505 -9.021 -15.646 1.00 91.75 180 GLY A C 1
ATOM 1436 O O . GLY A 1 180 ? 18.657 -9.358 -15.388 1.00 91.75 180 GLY A O 1
ATOM 1437 N N . LYS A 1 181 ? 17.218 -7.814 -16.152 1.00 95.12 181 LYS A N 1
ATOM 1438 C CA . LYS A 1 181 ? 18.224 -6.751 -16.270 1.00 95.12 181 LYS A CA 1
ATOM 1439 C C . LYS A 1 181 ? 18.466 -6.125 -14.901 1.00 95.12 181 LYS A C 1
ATOM 1441 O O . LYS A 1 181 ? 17.504 -5.763 -14.232 1.00 95.12 181 LYS A O 1
ATOM 1446 N N . GLU A 1 182 ? 19.720 -5.985 -14.490 1.00 95.88 182 GLU A N 1
ATOM 1447 C CA . GLU A 1 182 ? 20.104 -5.239 -13.285 1.00 95.88 182 GLU A CA 1
ATOM 1448 C C . GLU A 1 182 ? 20.453 -3.786 -13.638 1.00 95.88 182 GLU A C 1
ATOM 1450 O O . GLU A 1 182 ? 20.745 -3.465 -14.791 1.00 95.88 182 GLU A O 1
ATOM 1455 N N . PHE A 1 183 ? 20.396 -2.916 -12.635 1.00 97.06 183 PHE A N 1
ATOM 1456 C CA . PHE A 1 183 ? 20.665 -1.483 -12.743 1.00 97.06 183 PHE A CA 1
ATOM 1457 C C . PHE A 1 183 ? 21.441 -1.003 -11.514 1.00 97.06 183 PHE A C 1
ATOM 1459 O O . PHE A 1 183 ? 21.336 -1.652 -10.471 1.00 97.06 183 PHE A O 1
ATOM 1466 N N . PRO A 1 184 ? 22.177 0.119 -11.596 1.00 96.25 184 PRO A N 1
ATOM 1467 C CA . PRO A 1 184 ? 22.835 0.712 -10.438 1.00 96.25 184 PRO A CA 1
ATOM 1468 C C . PRO A 1 184 ? 21.796 1.102 -9.385 1.00 96.25 184 PRO A C 1
ATOM 1470 O O . PRO A 1 184 ? 20.744 1.654 -9.711 1.00 96.25 184 PRO A O 1
ATOM 1473 N N . TYR A 1 185 ? 22.086 0.794 -8.125 1.00 97.25 185 TYR A N 1
ATOM 1474 C CA . TYR A 1 185 ? 21.251 1.151 -6.986 1.00 97.25 185 TYR A CA 1
ATOM 1475 C C . TYR A 1 185 ? 22.107 1.399 -5.748 1.00 97.25 185 TYR A C 1
ATOM 1477 O O . TYR A 1 185 ? 23.198 0.845 -5.607 1.00 97.25 185 TYR A O 1
ATOM 1485 N N . THR A 1 186 ? 21.540 2.137 -4.801 1.00 97.62 186 THR A N 1
ATOM 1486 C CA . THR A 1 186 ? 22.064 2.249 -3.437 1.00 97.62 186 THR A CA 1
ATOM 1487 C C . THR A 1 186 ? 21.143 1.488 -2.494 1.00 97.62 186 THR A C 1
ATOM 1489 O O . THR A 1 186 ? 19.922 1.576 -2.611 1.00 97.62 186 THR A O 1
ATOM 1492 N N . ILE A 1 187 ? 21.698 0.724 -1.553 1.00 98.06 187 ILE A N 1
ATOM 1493 C CA . ILE A 1 187 ? 20.881 0.090 -0.513 1.00 98.06 187 ILE A CA 1
ATOM 1494 C C . ILE A 1 187 ? 20.589 1.106 0.588 1.00 98.06 187 ILE A C 1
ATOM 1496 O O . ILE A 1 187 ? 21.503 1.732 1.114 1.00 98.06 187 ILE A O 1
ATOM 1500 N N . THR A 1 188 ? 19.323 1.218 0.973 1.00 96.69 188 THR A N 1
ATOM 1501 C CA . THR A 1 188 ? 18.885 2.025 2.118 1.00 96.69 188 THR A CA 1
ATOM 1502 C C . THR A 1 188 ? 17.766 1.314 2.882 1.00 96.69 188 THR A C 1
ATOM 1504 O O . THR A 1 188 ? 17.349 0.214 2.501 1.00 96.69 188 THR A O 1
ATOM 1507 N N . THR A 1 189 ? 17.297 1.913 3.974 1.00 96.38 189 THR A N 1
ATOM 1508 C CA . THR A 1 189 ? 16.179 1.420 4.786 1.00 96.38 189 THR A CA 1
ATOM 1509 C C . THR A 1 189 ? 14.986 2.359 4.714 1.00 96.38 189 THR A C 1
ATOM 1511 O O . THR A 1 189 ? 15.160 3.576 4.687 1.00 96.38 189 THR A O 1
ATOM 1514 N N . VAL A 1 190 ? 13.781 1.796 4.754 1.00 94.75 190 VAL A N 1
ATOM 1515 C CA . VAL A 1 190 ? 12.537 2.567 4.858 1.00 94.75 190 VAL A CA 1
ATOM 1516 C C . VAL A 1 190 ? 12.453 3.231 6.237 1.00 94.75 190 VAL A C 1
ATOM 1518 O O . VAL A 1 190 ? 12.758 2.621 7.266 1.00 94.75 190 VAL A O 1
ATOM 1521 N N . LYS A 1 191 ? 12.052 4.504 6.270 1.00 92.06 191 LYS A N 1
ATOM 1522 C CA . LYS A 1 191 ? 11.777 5.220 7.520 1.00 92.06 191 LYS A CA 1
ATOM 1523 C C . LYS A 1 191 ? 10.437 4.739 8.079 1.00 92.06 191 LYS A C 1
ATOM 1525 O O . LYS A 1 191 ? 9.454 4.741 7.351 1.00 92.06 191 LYS A O 1
ATOM 1530 N N . ASN A 1 192 ? 10.390 4.355 9.358 1.00 90.12 192 ASN A N 1
ATOM 1531 C CA . ASN A 1 192 ? 9.105 4.110 10.015 1.00 90.12 192 ASN A CA 1
ATOM 1532 C C . ASN A 1 192 ? 8.442 5.455 10.353 1.00 90.12 192 ASN A C 1
ATOM 1534 O O . ASN A 1 192 ? 9.063 6.298 11.006 1.00 90.12 192 ASN A O 1
ATOM 1538 N N . CYS A 1 193 ? 7.220 5.661 9.879 1.00 90.31 193 CYS A N 1
ATOM 1539 C CA . CYS A 1 193 ? 6.395 6.832 10.153 1.00 90.31 193 CYS A CA 1
ATOM 1540 C C . CYS A 1 193 ? 4.917 6.485 10.385 1.00 90.31 193 CYS A C 1
ATOM 1542 O O . CYS A 1 193 ? 4.095 7.397 10.407 1.00 90.31 193 CYS A O 1
ATOM 1544 N N . ILE A 1 194 ? 4.570 5.201 10.539 1.00 89.69 194 ILE A N 1
ATOM 1545 C CA . ILE A 1 194 ? 3.190 4.806 10.824 1.00 89.69 194 ILE A CA 1
ATOM 1546 C C . ILE A 1 194 ? 2.874 5.037 12.307 1.00 89.69 194 ILE A C 1
ATOM 1548 O O . ILE A 1 194 ? 3.685 4.737 13.177 1.00 89.69 194 ILE A O 1
ATOM 1552 N N . ASN A 1 195 ? 1.690 5.579 12.575 1.00 92.56 195 ASN A N 1
ATOM 1553 C CA . ASN A 1 195 ? 1.108 5.744 13.907 1.00 92.56 195 ASN A CA 1
ATOM 1554 C C . ASN A 1 195 ? -0.291 5.112 13.923 1.00 92.56 195 ASN A C 1
ATOM 1556 O O . ASN A 1 195 ? -0.815 4.745 12.870 1.00 92.56 195 ASN A O 1
ATOM 1560 N N . GLU A 1 196 ? -0.914 5.029 15.096 1.00 95.38 196 GLU A N 1
ATOM 1561 C CA . GLU A 1 196 ? -2.317 4.632 15.251 1.00 95.38 196 GLU A CA 1
ATOM 1562 C C . GLU A 1 196 ? -3.238 5.712 14.655 1.00 95.38 196 GLU A C 1
ATOM 1564 O O . GLU A 1 196 ? -3.275 6.854 15.119 1.00 95.38 196 GLU A O 1
ATOM 1569 N N . MET A 1 197 ? -3.937 5.383 13.568 1.00 96.19 197 MET A N 1
ATOM 1570 C CA . MET A 1 197 ? -4.741 6.332 12.796 1.00 96.19 197 MET A CA 1
ATOM 1571 C C . MET A 1 197 ? -5.820 5.630 11.967 1.00 96.19 197 MET A C 1
ATOM 1573 O O . MET A 1 197 ? -5.785 4.413 11.753 1.00 96.19 197 MET A O 1
ATOM 1577 N N . VAL A 1 198 ? -6.761 6.424 11.458 1.00 97.00 198 VAL A N 1
ATOM 1578 C CA . VAL A 1 198 ? -7.671 6.025 10.384 1.00 97.00 198 VAL A CA 1
ATOM 1579 C C . VAL A 1 198 ? -6.854 5.748 9.128 1.00 97.00 198 VAL A C 1
ATOM 1581 O O . VAL A 1 198 ? -6.152 6.618 8.621 1.00 97.00 198 VAL A O 1
ATOM 1584 N N . GLY A 1 199 ? -6.942 4.521 8.637 1.00 94.69 199 GLY A N 1
ATOM 1585 C CA . GLY A 1 199 ? -6.177 4.046 7.496 1.00 94.69 199 GLY A CA 1
ATOM 1586 C C . GLY A 1 199 ? -6.955 4.043 6.187 1.00 94.69 199 GLY A C 1
ATOM 1587 O O . GLY A 1 199 ? -6.434 4.420 5.142 1.00 94.69 199 GLY A O 1
ATOM 1588 N N . PHE A 1 200 ? -8.214 3.616 6.244 1.00 95.50 200 PHE A N 1
ATOM 1589 C CA . PHE A 1 200 ? -9.097 3.536 5.086 1.00 95.50 200 PHE A CA 1
ATOM 1590 C C . PHE A 1 200 ? -10.551 3.495 5.555 1.00 95.50 200 PHE A C 1
ATOM 1592 O O . PHE A 1 200 ? -10.844 2.853 6.558 1.00 95.50 200 PHE A O 1
ATOM 1599 N N . THR A 1 201 ? -11.470 4.130 4.833 1.00 95.94 201 THR A N 1
ATOM 1600 C CA . THR A 1 201 ? -12.913 3.969 5.077 1.00 95.94 201 THR A CA 1
ATOM 1601 C C . THR A 1 201 ? -13.519 3.229 3.897 1.00 95.94 201 THR A C 1
ATOM 1603 O O . THR A 1 201 ? -13.360 3.666 2.757 1.00 95.94 201 THR A O 1
ATOM 1606 N N . ASP A 1 202 ? -14.169 2.096 4.155 1.00 94.44 202 ASP A N 1
ATOM 1607 C CA . ASP A 1 202 ? -14.782 1.300 3.094 1.00 94.44 202 ASP A CA 1
ATOM 1608 C C . ASP A 1 202 ? -16.102 1.905 2.584 1.00 94.44 202 ASP A C 1
ATOM 1610 O O . ASP A 1 202 ? -16.622 2.891 3.108 1.00 94.44 202 ASP A O 1
ATOM 1614 N N . VAL A 1 203 ? -16.656 1.298 1.533 1.00 94.50 203 VAL A N 1
ATOM 1615 C CA . VAL A 1 203 ? -17.896 1.765 0.891 1.00 94.50 203 VAL A CA 1
ATOM 1616 C C . VAL A 1 203 ? -19.135 1.651 1.784 1.00 94.50 203 VAL A C 1
ATOM 1618 O O . VAL A 1 203 ? -20.152 2.266 1.478 1.00 94.50 203 VAL A O 1
ATOM 1621 N N . PHE A 1 204 ? -19.067 0.878 2.869 1.00 96.31 204 PHE A N 1
ATOM 1622 C CA . PHE A 1 204 ? -20.141 0.737 3.854 1.00 96.31 204 PHE A CA 1
ATOM 1623 C C . PHE A 1 204 ? -19.989 1.731 5.014 1.00 96.31 204 PHE A C 1
ATOM 1625 O O . PHE A 1 204 ? -20.876 1.832 5.860 1.00 96.31 204 PHE A O 1
ATOM 1632 N N . GLY A 1 205 ? -18.883 2.480 5.051 1.00 97.19 205 GLY A N 1
ATOM 1633 C CA . GLY A 1 205 ? -18.565 3.418 6.117 1.00 97.19 205 GLY A CA 1
ATOM 1634 C C . GLY A 1 205 ? -17.854 2.783 7.310 1.00 97.19 205 GLY A C 1
ATOM 1635 O O . GLY A 1 205 ? -17.769 3.429 8.354 1.00 97.19 205 GLY A O 1
ATOM 1636 N N . ASN A 1 206 ? -17.338 1.555 7.196 1.00 97.75 206 ASN A N 1
ATOM 1637 C CA . ASN A 1 206 ? -16.465 0.983 8.222 1.00 97.75 206 ASN A CA 1
ATOM 1638 C C . ASN A 1 206 ? -15.087 1.636 8.145 1.00 97.75 206 ASN A C 1
ATOM 1640 O O . ASN A 1 206 ? -14.536 1.838 7.060 1.00 97.75 206 ASN A O 1
ATOM 1644 N N . ILE A 1 207 ? -14.506 1.928 9.303 1.00 97.94 207 ILE A N 1
ATOM 1645 C CA . ILE A 1 207 ? -13.202 2.580 9.405 1.00 97.94 207 ILE A CA 1
ATOM 1646 C C . ILE A 1 207 ? -12.150 1.517 9.705 1.00 97.94 207 ILE A C 1
ATOM 1648 O O . ILE A 1 207 ? -12.095 0.972 10.806 1.00 97.94 207 ILE A O 1
ATOM 1652 N N . LYS A 1 208 ? -11.267 1.256 8.747 1.00 97.00 208 LYS A N 1
ATOM 1653 C CA . LYS A 1 208 ? -10.056 0.457 8.938 1.00 97.00 208 LYS A CA 1
ATOM 1654 C C . LYS A 1 208 ? -8.988 1.303 9.611 1.00 97.00 208 LYS A C 1
ATOM 1656 O O . LYS A 1 208 ? -8.729 2.434 9.195 1.00 97.00 208 LYS A O 1
ATOM 1661 N N . THR A 1 209 ? -8.363 0.751 10.643 1.00 96.94 209 THR A N 1
ATOM 1662 C CA . THR A 1 209 ? -7.319 1.431 11.417 1.00 96.94 209 THR A CA 1
ATOM 1663 C C . THR A 1 209 ? -5.950 0.836 11.115 1.00 96.94 209 THR A C 1
ATOM 1665 O O . THR A 1 209 ? -5.848 -0.294 10.647 1.00 96.94 209 THR A O 1
ATOM 1668 N N . THR A 1 210 ? -4.879 1.568 11.403 1.00 95.94 210 THR A N 1
ATOM 1669 C CA . THR A 1 210 ? -3.503 1.030 11.368 1.00 95.94 210 THR A CA 1
ATOM 1670 C C . THR A 1 210 ? -3.163 0.166 12.587 1.00 95.94 210 THR A C 1
ATOM 1672 O O . THR A 1 210 ? -2.054 -0.354 12.680 1.00 95.94 210 THR A O 1
ATOM 1675 N N . ILE A 1 211 ? -4.098 -0.004 13.527 1.00 95.12 211 ILE A N 1
ATOM 1676 C CA . ILE A 1 211 ? -3.880 -0.742 14.770 1.00 95.12 211 ILE A CA 1
ATOM 1677 C C . ILE A 1 211 ? -3.962 -2.239 14.478 1.00 95.12 211 ILE A C 1
ATOM 1679 O O . ILE A 1 211 ? -4.992 -2.740 14.028 1.00 95.12 211 ILE A O 1
ATOM 1683 N N . ILE A 1 212 ? -2.882 -2.967 14.755 1.00 94.25 212 ILE A N 1
ATOM 1684 C CA . ILE A 1 212 ? -2.829 -4.422 14.590 1.00 94.25 212 ILE A CA 1
ATOM 1685 C C . ILE A 1 212 ? -3.533 -5.099 15.774 1.00 94.25 212 ILE A C 1
ATOM 1687 O O . ILE A 1 212 ? -3.275 -4.786 16.940 1.00 94.25 212 ILE A O 1
ATOM 1691 N N . TYR A 1 213 ? -4.410 -6.053 15.469 1.00 94.56 213 TYR A N 1
ATOM 1692 C CA . TYR A 1 213 ? -5.056 -6.919 16.446 1.00 94.56 213 TYR A CA 1
ATOM 1693 C C . TYR A 1 213 ? -4.020 -7.675 17.286 1.00 94.56 213 TYR A C 1
ATOM 1695 O O . TYR A 1 213 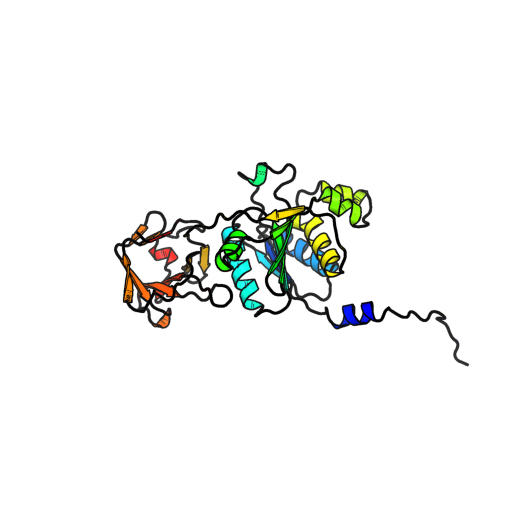? -3.048 -8.226 16.770 1.00 94.56 213 TYR A O 1
ATOM 1703 N N . LYS A 1 214 ? -4.270 -7.744 18.594 1.00 90.75 214 LYS A N 1
ATOM 1704 C CA . LYS A 1 214 ? -3.492 -8.530 19.553 1.00 90.75 214 LYS A CA 1
ATOM 1705 C C . LYS A 1 214 ? -4.415 -9.547 20.210 1.00 90.75 214 LYS A C 1
ATOM 1707 O O . LYS A 1 214 ? -5.518 -9.192 20.616 1.00 90.75 214 LYS A O 1
ATOM 1712 N N . GLU A 1 215 ? -3.939 -10.778 20.384 1.00 85.94 215 GLU A N 1
ATOM 1713 C CA . GLU A 1 215 ? -4.719 -11.903 20.936 1.00 85.94 215 GLU A CA 1
ATOM 1714 C C . GLU A 1 215 ? -5.307 -11.634 22.331 1.00 85.94 215 GLU A C 1
ATOM 1716 O O . GLU A 1 215 ? -6.312 -12.225 22.714 1.00 85.94 215 GLU A O 1
ATOM 1721 N N . GLN A 1 216 ? -4.726 -10.688 23.076 1.00 86.12 216 GLN A N 1
ATOM 1722 C CA . GLN A 1 216 ? -5.253 -10.224 24.361 1.00 86.12 216 GLN A CA 1
ATOM 1723 C C . GLN A 1 216 ? -6.650 -9.581 24.262 1.00 86.12 216 GLN A C 1
ATOM 1725 O O . GLN A 1 216 ? -7.356 -9.502 25.267 1.00 86.12 216 GLN A O 1
ATOM 1730 N N . TYR A 1 217 ? -7.059 -9.104 23.080 1.00 86.06 217 TYR A N 1
ATOM 1731 C CA . TYR A 1 217 ? -8.400 -8.571 22.863 1.00 86.06 217 TYR A CA 1
ATOM 1732 C C . TYR A 1 217 ? -9.387 -9.732 22.684 1.00 86.06 217 TYR A C 1
ATOM 1734 O O . TYR A 1 217 ? -9.375 -10.449 21.680 1.00 86.06 217 TYR A O 1
ATOM 1742 N N . THR A 1 218 ? -10.256 -9.904 23.678 1.00 83.75 218 THR A N 1
ATOM 1743 C CA . THR A 1 218 ? -11.294 -10.946 23.737 1.00 83.75 218 THR A CA 1
ATOM 1744 C C . THR A 1 218 ? -12.689 -10.323 23.737 1.00 83.75 218 THR A C 1
ATOM 1746 O O . THR A 1 218 ? -12.840 -9.143 24.060 1.00 83.75 218 THR A O 1
ATOM 1749 N N . THR A 1 219 ? -13.723 -11.084 23.362 1.00 77.00 219 THR A N 1
ATOM 1750 C CA . THR A 1 219 ? -15.116 -10.601 23.356 1.00 77.00 219 THR A CA 1
ATOM 1751 C C . THR A 1 219 ? -15.471 -9.922 24.677 1.00 77.00 219 THR A C 1
ATOM 1753 O O . THR A 1 219 ? -15.331 -10.523 25.738 1.00 77.00 219 THR A O 1
ATOM 1756 N N . GLY A 1 220 ? -15.959 -8.681 24.608 1.00 72.44 220 GLY A N 1
ATOM 1757 C CA . GLY A 1 220 ? -16.281 -7.898 25.804 1.00 72.44 220 GLY A CA 1
ATOM 1758 C C . GLY A 1 220 ? -15.114 -7.098 26.379 1.00 72.44 220 GLY A C 1
ATOM 1759 O O . GLY A 1 220 ? -15.300 -6.422 27.384 1.00 72.44 220 GLY A O 1
ATOM 1760 N N . THR A 1 221 ? -13.943 -7.104 25.733 1.00 87.19 221 THR A N 1
ATOM 1761 C CA . THR A 1 221 ? -12.905 -6.097 25.997 1.00 87.19 221 THR A CA 1
ATOM 1762 C C . THR A 1 221 ? -13.484 -4.716 25.709 1.00 87.19 221 THR A C 1
ATOM 1764 O O . THR A 1 221 ? -14.040 -4.486 24.636 1.00 87.19 221 THR A O 1
ATOM 1767 N N . PHE A 1 222 ? -13.348 -3.795 26.658 1.00 90.69 222 PHE A N 1
ATOM 1768 C CA . PHE A 1 222 ? -13.704 -2.394 26.469 1.00 90.69 222 PHE A CA 1
ATOM 1769 C C . PHE A 1 222 ? -12.435 -1.578 26.293 1.00 90.69 222 PHE A C 1
ATOM 1771 O O . PHE A 1 222 ? -11.572 -1.559 27.175 1.00 90.69 222 PHE A O 1
ATOM 1778 N N . PHE A 1 223 ? -12.341 -0.871 25.175 1.00 90.06 223 PHE A N 1
ATOM 1779 C CA . PHE A 1 223 ? -11.361 0.188 25.029 1.00 90.06 223 PHE A CA 1
ATOM 1780 C C . PHE A 1 223 ? -11.915 1.425 25.726 1.00 90.06 223 PHE A C 1
ATOM 1782 O O . PHE A 1 223 ? -12.924 1.989 25.298 1.00 90.06 223 PHE A O 1
ATOM 1789 N N . LYS A 1 224 ? -11.291 1.811 26.838 1.00 89.50 224 LYS A N 1
ATOM 1790 C CA . LYS A 1 224 ? -11.649 3.036 27.556 1.00 89.50 224 LYS A CA 1
ATOM 1791 C C . LYS A 1 224 ? -11.041 4.233 26.836 1.00 89.50 224 LYS A C 1
ATOM 1793 O O . LYS A 1 224 ? -9.972 4.111 26.248 1.00 89.50 224 LYS A O 1
ATOM 1798 N 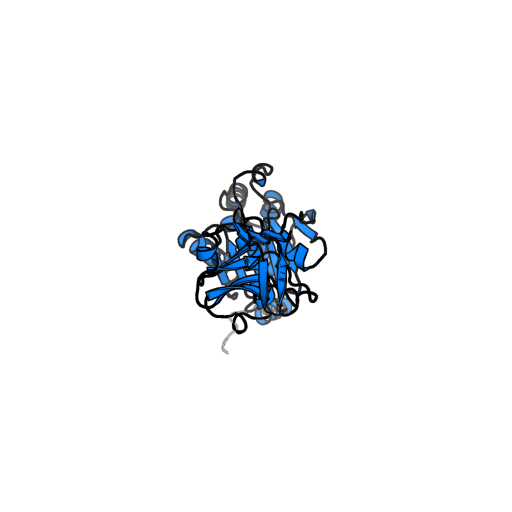N . LYS A 1 225 ? -11.739 5.373 26.889 1.00 87.81 225 LYS A N 1
ATOM 1799 C CA . LYS A 1 225 ? -11.256 6.664 26.374 1.00 87.81 225 LYS A CA 1
ATOM 1800 C C . LYS A 1 225 ? -10.663 6.550 24.959 1.00 87.81 225 LYS A C 1
ATOM 1802 O O . LYS A 1 225 ? -9.555 7.009 24.687 1.00 87.81 225 LYS A O 1
ATOM 1807 N N . PHE A 1 226 ? -11.414 5.911 24.069 1.00 91.12 226 PHE A N 1
ATOM 1808 C CA . PHE A 1 226 ? -11.014 5.700 22.686 1.00 91.12 226 PHE A CA 1
ATOM 1809 C C . PHE A 1 226 ? -11.285 6.975 21.890 1.00 91.12 226 PHE A C 1
ATOM 1811 O O . PHE A 1 226 ? -12.435 7.393 21.746 1.00 91.12 226 PHE A O 1
ATOM 1818 N N . LYS A 1 227 ? -10.230 7.621 21.403 1.00 95.06 227 LYS A N 1
ATOM 1819 C CA . LYS A 1 227 ? -10.320 8.904 20.706 1.00 95.06 227 LYS A CA 1
ATOM 1820 C C . LYS A 1 227 ? -10.038 8.724 19.218 1.00 95.06 227 LYS A C 1
ATOM 1822 O O . LYS A 1 227 ? -9.020 8.140 18.862 1.00 95.06 227 LYS A O 1
ATOM 1827 N N . VAL A 1 228 ? -10.922 9.250 18.371 1.00 96.25 228 VAL A N 1
ATOM 1828 C CA . VAL A 1 228 ? -10.763 9.329 16.910 1.00 96.25 228 VAL A CA 1
ATOM 1829 C C . VAL A 1 228 ? -10.838 10.798 16.517 1.00 96.25 228 VAL A C 1
ATOM 1831 O O . VAL A 1 228 ? -11.908 11.402 16.581 1.00 96.25 228 VAL A O 1
ATOM 1834 N N . GLY A 1 229 ? -9.703 11.398 16.154 1.00 93.94 229 GLY A N 1
ATOM 1835 C CA . GLY A 1 229 ? -9.636 12.844 15.928 1.00 93.94 229 GLY A CA 1
ATOM 1836 C C . GLY A 1 229 ? -10.070 13.598 17.184 1.00 93.94 229 GLY A C 1
ATOM 1837 O O . GLY A 1 229 ? -9.499 13.378 18.247 1.00 93.94 229 GLY A O 1
ATOM 1838 N N . ASP A 1 230 ? -11.101 14.434 17.090 1.00 92.88 230 ASP A N 1
ATOM 1839 C CA . ASP A 1 230 ? -11.658 15.166 18.238 1.00 92.88 230 ASP A CA 1
ATOM 1840 C C . ASP A 1 230 ? -12.792 14.426 18.965 1.00 92.88 230 ASP A C 1
ATOM 1842 O O . ASP A 1 230 ? -13.213 14.841 20.047 1.00 92.88 230 ASP A O 1
ATOM 1846 N N . VAL A 1 231 ? -13.259 13.300 18.422 1.00 95.06 231 VAL A N 1
ATOM 1847 C CA . VAL A 1 231 ? -14.339 12.507 19.016 1.00 95.06 231 VAL A CA 1
ATOM 1848 C C . VAL A 1 231 ? -13.770 11.590 20.094 1.00 95.06 231 VAL A C 1
ATOM 1850 O O . VAL A 1 231 ? -13.000 10.675 19.804 1.00 95.06 231 VAL A O 1
ATOM 1853 N N . LEU A 1 232 ? -14.165 11.819 21.349 1.00 94.44 232 LEU A N 1
ATOM 1854 C CA . LEU A 1 232 ? -13.827 10.959 22.482 1.00 94.44 232 LEU A CA 1
ATOM 1855 C C . LEU A 1 232 ? -14.993 10.022 22.809 1.00 94.44 232 LEU A C 1
ATOM 1857 O O . LEU A 1 232 ? -16.063 10.469 23.220 1.00 94.44 232 LEU A O 1
ATOM 1861 N N . LEU A 1 233 ? -14.751 8.720 22.705 1.00 93.19 233 LEU A N 1
ATOM 1862 C CA . LEU A 1 233 ? -15.654 7.681 23.184 1.00 93.19 233 LEU A CA 1
ATOM 1863 C C . LEU A 1 233 ? -15.225 7.277 24.595 1.00 93.19 233 LEU A C 1
ATOM 1865 O O . LEU A 1 233 ? -14.080 6.880 24.819 1.00 93.19 233 LEU A O 1
ATOM 1869 N N . THR A 1 234 ? -16.137 7.375 25.565 1.00 91.25 234 THR A N 1
ATOM 1870 C CA . THR A 1 234 ? -15.863 6.976 26.957 1.00 91.25 234 THR A CA 1
ATOM 1871 C C . THR A 1 234 ? -15.478 5.504 27.044 1.00 91.25 234 THR A C 1
ATOM 1873 O O . THR A 1 234 ? -14.520 5.150 27.735 1.00 91.25 234 THR A O 1
ATOM 1876 N N . GLU A 1 235 ? -16.187 4.671 26.289 1.00 92.75 235 GLU A N 1
ATOM 1877 C CA . GLU A 1 235 ? -15.894 3.265 26.079 1.00 92.75 235 GLU A CA 1
ATOM 1878 C C . GLU A 1 235 ? -16.371 2.823 24.693 1.00 92.75 235 GLU A C 1
ATOM 1880 O O . GLU A 1 235 ? -17.371 3.324 24.176 1.00 92.75 235 GLU A O 1
ATOM 1885 N N . ILE A 1 236 ? -15.653 1.877 24.092 1.00 95.06 236 ILE A N 1
ATOM 1886 C CA . ILE A 1 236 ? -16.089 1.159 22.894 1.00 95.06 236 ILE A CA 1
ATOM 1887 C C . ILE A 1 236 ? -15.758 -0.321 23.059 1.00 95.06 236 ILE A C 1
ATOM 1889 O O . ILE A 1 236 ? -14.667 -0.693 23.504 1.00 95.06 236 ILE A O 1
ATOM 1893 N N . LYS A 1 237 ? -16.728 -1.177 22.746 1.00 95.94 237 LYS A N 1
ATOM 1894 C CA . LYS A 1 237 ? -16.623 -2.614 22.980 1.00 95.94 237 LYS A CA 1
ATOM 1895 C C . LYS A 1 237 ? -16.001 -3.326 21.785 1.00 95.94 237 LYS A C 1
ATOM 1897 O O . LYS A 1 237 ? -16.288 -3.010 20.631 1.00 95.94 237 LYS A O 1
ATOM 1902 N N . PHE A 1 238 ? -15.166 -4.312 22.084 1.00 96.19 238 PHE A N 1
ATOM 1903 C CA . PHE A 1 238 ? -14.586 -5.216 21.108 1.00 96.19 238 PHE A CA 1
ATOM 1904 C C . PHE A 1 238 ? -15.466 -6.447 20.884 1.00 96.19 238 PHE A C 1
ATOM 1906 O O . PHE A 1 238 ? -15.871 -7.129 21.837 1.00 96.19 238 PHE A O 1
ATOM 1913 N N . TYR A 1 239 ? -15.661 -6.782 19.612 1.00 95.88 239 TYR A N 1
ATOM 1914 C CA . TYR A 1 239 ? -16.258 -8.034 19.167 1.00 95.88 239 TYR A CA 1
ATOM 1915 C C . TYR A 1 239 ? -15.337 -8.712 18.148 1.00 95.88 239 TYR A C 1
ATOM 1917 O O . TYR A 1 239 ? -14.812 -8.044 17.266 1.00 95.88 239 TYR A O 1
ATOM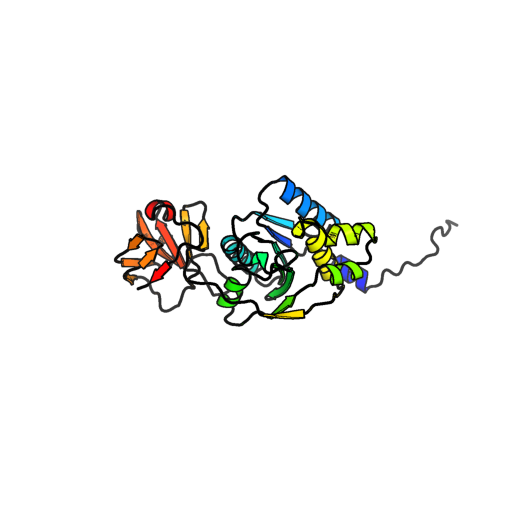 1925 N N . PRO A 1 240 ? -15.162 -10.042 18.174 1.00 94.56 240 PRO A N 1
ATOM 1926 C CA . PRO A 1 240 ? -14.289 -10.703 17.206 1.00 94.56 240 PRO A CA 1
ATOM 1927 C C . PRO A 1 240 ? -14.724 -10.528 15.745 1.00 94.56 240 PRO A C 1
ATOM 1929 O O . PRO A 1 240 ? -13.883 -10.583 14.853 1.00 94.56 240 PRO A O 1
ATOM 1932 N N . ARG A 1 241 ? -16.028 -10.364 15.478 1.00 94.19 241 ARG A N 1
ATOM 1933 C CA . ARG A 1 241 ? -16.593 -10.282 14.121 1.00 94.19 241 ARG A CA 1
ATOM 1934 C C . ARG A 1 241 ? -17.773 -9.321 14.069 1.00 94.19 241 ARG A C 1
ATOM 1936 O O . ARG A 1 241 ? -18.544 -9.244 15.022 1.00 94.19 241 ARG A O 1
ATOM 1943 N N . LEU A 1 242 ? -17.997 -8.722 12.898 1.00 94.12 242 LEU A N 1
ATOM 1944 C CA . LEU A 1 242 ? -19.126 -7.820 12.639 1.00 94.12 242 LEU A CA 1
ATOM 1945 C C . LEU A 1 242 ? -20.485 -8.429 13.009 1.00 94.12 242 LEU A C 1
ATOM 1947 O O . LEU A 1 242 ? -21.295 -7.777 13.650 1.00 94.12 242 LEU A O 1
ATOM 1951 N N . LYS A 1 243 ? -20.742 -9.694 12.657 1.00 94.31 243 LYS A N 1
ATOM 1952 C CA . LYS A 1 243 ? -22.032 -10.358 12.937 1.00 94.31 243 LYS A CA 1
ATOM 1953 C C . LYS A 1 243 ? -22.359 -10.496 14.432 1.00 94.31 243 LYS A C 1
ATOM 1955 O O . LYS A 1 243 ? -23.497 -10.789 14.772 1.00 94.31 243 LYS A O 1
ATOM 1960 N N . ASP A 1 244 ? -21.348 -10.378 15.293 1.00 94.88 244 ASP A N 1
ATOM 1961 C CA . ASP A 1 244 ? -21.496 -10.511 16.740 1.00 94.88 244 ASP A CA 1
ATOM 1962 C C . ASP A 1 244 ? -21.804 -9.138 17.394 1.00 94.88 244 ASP A C 1
ATOM 1964 O O . ASP A 1 244 ? -22.117 -9.087 18.581 1.00 94.88 244 ASP A O 1
ATOM 1968 N N . VAL A 1 245 ? -21.754 -8.041 16.620 1.00 96.38 245 VAL A N 1
ATOM 1969 C CA . VAL A 1 245 ? -22.104 -6.675 17.044 1.00 96.38 245 VAL A CA 1
ATOM 1970 C C . VAL A 1 245 ? -23.629 -6.479 16.983 1.00 96.38 245 VAL A C 1
ATOM 1972 O O . VAL A 1 245 ? -24.224 -6.736 15.928 1.00 96.38 245 VAL A O 1
ATOM 1975 N N . PRO A 1 246 ? -24.280 -6.008 18.065 1.00 96.69 246 PRO A N 1
ATOM 1976 C CA . PRO A 1 246 ? -25.704 -5.668 18.058 1.00 96.69 246 PRO A CA 1
ATOM 1977 C C . PRO A 1 246 ? -26.053 -4.538 17.082 1.00 96.69 246 PRO A C 1
ATOM 1979 O O . PRO A 1 246 ? -25.278 -3.606 16.885 1.00 96.69 246 PRO A O 1
ATOM 1982 N N . ASN A 1 247 ? -27.248 -4.595 16.487 1.00 97.31 247 ASN A N 1
ATOM 1983 C CA . ASN A 1 247 ? -27.720 -3.595 15.521 1.00 97.31 247 ASN A CA 1
ATOM 1984 C C . ASN A 1 247 ? -27.654 -2.165 16.089 1.00 97.31 247 ASN A C 1
ATOM 1986 O O . ASN A 1 247 ? -28.161 -1.905 17.178 1.00 97.31 247 ASN A O 1
ATOM 1990 N N . GLY A 1 248 ? -27.055 -1.238 15.334 1.00 96.06 248 GLY A N 1
ATOM 1991 C CA . GLY A 1 248 ? -26.876 0.167 15.727 1.00 96.06 248 GLY A CA 1
ATOM 1992 C C . GLY A 1 248 ? -25.761 0.426 16.753 1.00 96.06 248 GLY A C 1
ATOM 1993 O O . GLY A 1 248 ? -25.445 1.590 17.036 1.00 96.06 248 GLY A O 1
ATOM 1994 N N . GLU A 1 249 ? -25.131 -0.620 17.295 1.00 96.44 249 GLU A N 1
ATOM 1995 C CA . GLU A 1 249 ? -24.022 -0.492 18.242 1.00 96.44 249 GLU A CA 1
ATOM 1996 C C . GLU A 1 249 ? -22.719 -0.156 17.510 1.00 96.44 249 GLU A C 1
ATOM 1998 O O . GLU A 1 249 ? -22.393 -0.759 16.489 1.00 96.44 249 GLU A O 1
ATOM 2003 N N . LEU A 1 250 ? -21.986 0.828 18.042 1.00 97.06 250 LEU A N 1
ATOM 2004 C CA . LEU A 1 250 ? -20.637 1.172 17.599 1.00 97.06 250 LEU A CA 1
ATOM 2005 C C . LEU A 1 250 ? -19.644 0.243 18.303 1.00 97.06 250 LEU A C 1
ATOM 2007 O O . LEU A 1 250 ? -19.657 0.143 19.529 1.00 97.06 250 LEU A O 1
ATOM 2011 N N . ALA A 1 251 ? -18.775 -0.405 17.539 1.00 97.06 251 ALA A N 1
ATOM 2012 C CA . ALA A 1 251 ? -17.863 -1.414 18.055 1.00 97.06 251 ALA A CA 1
ATOM 2013 C C . ALA A 1 251 ? -16.507 -1.385 17.350 1.00 97.06 251 ALA A C 1
ATOM 2015 O O . ALA A 1 251 ? -16.384 -0.906 16.223 1.00 97.06 251 ALA A O 1
ATOM 2016 N N . VAL A 1 252 ? -15.506 -1.963 18.014 1.00 97.38 252 VAL A N 1
ATOM 2017 C CA . VAL A 1 252 ? -14.242 -2.357 17.387 1.00 97.38 252 VAL A CA 1
ATOM 2018 C C . VAL A 1 252 ? -14.304 -3.845 17.063 1.00 97.38 252 VAL A C 1
ATOM 2020 O O . VAL A 1 252 ? -14.722 -4.645 17.900 1.00 97.38 252 VAL A O 1
ATOM 2023 N N . ILE A 1 253 ? -13.861 -4.232 15.872 1.00 97.12 253 ILE A N 1
ATOM 2024 C CA . ILE A 1 253 ? -13.769 -5.632 15.458 1.00 97.12 253 ILE A CA 1
ATOM 2025 C C . ILE A 1 253 ? -12.396 -5.983 14.905 1.00 97.12 253 ILE A C 1
ATOM 2027 O O . ILE A 1 253 ? -11.596 -5.101 14.595 1.00 97.12 253 ILE A O 1
ATOM 2031 N N . VAL A 1 254 ? -12.135 -7.282 14.745 1.00 96.75 254 VAL A N 1
ATOM 2032 C CA . VAL A 1 254 ? -11.046 -7.741 13.877 1.00 96.75 254 VAL A CA 1
ATOM 2033 C C . VAL A 1 254 ? -11.495 -7.595 12.429 1.00 96.75 254 VAL A C 1
ATOM 2035 O O . VAL A 1 254 ? -12.481 -8.202 12.005 1.00 96.75 254 VAL A O 1
ATOM 2038 N N . GLY A 1 255 ? -10.771 -6.766 11.688 1.00 94.81 255 GLY A N 1
ATOM 2039 C CA . GLY A 1 255 ? -10.995 -6.513 10.279 1.00 94.81 255 GLY A CA 1
ATOM 2040 C C . GLY A 1 255 ? -10.539 -7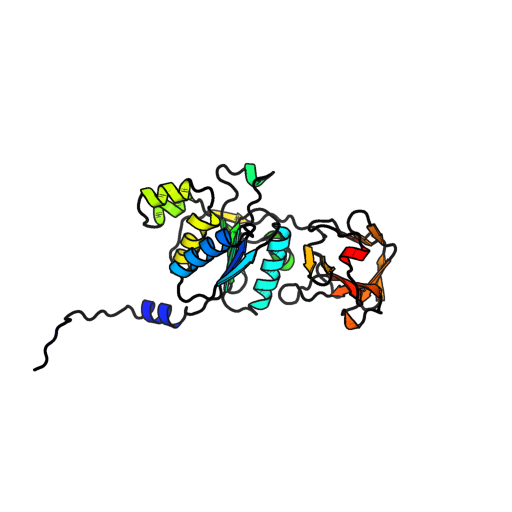.646 9.374 1.00 94.81 255 GLY A C 1
ATOM 2041 O O . GLY A 1 255 ? -9.782 -8.541 9.759 1.00 94.81 255 GLY A O 1
ATOM 2042 N N . SER A 1 256 ? -10.984 -7.574 8.124 1.00 93.00 256 SER A N 1
ATOM 2043 C CA . SER A 1 256 ? -10.538 -8.495 7.069 1.00 93.00 256 SER A CA 1
ATOM 2044 C C . SER A 1 256 ? -9.171 -8.106 6.497 1.00 93.00 256 SER A C 1
ATOM 2046 O O . SER A 1 256 ? -8.393 -8.978 6.107 1.00 93.00 256 SER A O 1
ATOM 2048 N N . SER A 1 257 ? -8.856 -6.809 6.491 1.00 94.19 257 SER A N 1
ATOM 2049 C CA . SER A 1 257 ? -7.590 -6.282 5.977 1.00 94.19 257 SER A CA 1
ATOM 2050 C C . SER A 1 257 ? -6.418 -6.609 6.900 1.00 94.19 257 SER A C 1
ATOM 2052 O O . SER A 1 257 ? -6.546 -6.635 8.128 1.00 94.19 257 SER A O 1
ATOM 2054 N N . GLY A 1 258 ? -5.258 -6.852 6.299 1.00 94.50 258 GLY A N 1
ATOM 2055 C CA . GLY A 1 258 ? -4.059 -7.286 7.008 1.00 94.50 258 GLY A CA 1
ATOM 2056 C C . GLY A 1 258 ? -3.109 -8.069 6.112 1.00 94.50 258 GLY A C 1
ATOM 2057 O O . GLY A 1 258 ? -3.312 -8.143 4.906 1.00 94.50 258 GLY A O 1
ATOM 2058 N N . PHE A 1 259 ? -2.066 -8.655 6.697 1.00 95.81 259 PHE A N 1
ATOM 2059 C CA . PHE A 1 259 ? -1.117 -9.502 5.975 1.00 95.81 259 PHE A CA 1
ATOM 2060 C C . PHE A 1 259 ? -0.761 -10.739 6.798 1.00 95.81 259 PHE A C 1
ATOM 2062 O O . PHE A 1 259 ? -0.244 -10.637 7.915 1.00 95.81 259 PHE A O 1
ATOM 2069 N N . GLY A 1 260 ? -1.022 -11.922 6.238 1.00 91.50 260 GLY A N 1
ATOM 2070 C CA . GLY A 1 260 ? -0.799 -13.186 6.936 1.00 91.50 260 GLY A CA 1
ATOM 2071 C C . GLY A 1 260 ? -1.729 -13.319 8.145 1.00 91.50 260 GLY A C 1
ATOM 2072 O O . GLY A 1 260 ? -2.948 -13.262 8.002 1.00 91.50 260 GLY A O 1
ATOM 2073 N N . ASN A 1 261 ? -1.166 -13.490 9.342 1.00 92.19 261 ASN A N 1
ATOM 2074 C CA . ASN A 1 261 ? -1.958 -13.592 10.576 1.00 92.19 261 ASN A CA 1
ATOM 2075 C C . ASN A 1 261 ? -2.204 -12.232 11.247 1.00 92.19 261 ASN A C 1
ATOM 2077 O O . ASN A 1 261 ? -3.011 -12.141 12.169 1.00 92.19 261 ASN A O 1
ATOM 2081 N N . SER A 1 262 ? -1.539 -11.173 10.784 1.00 95.06 262 SER A N 1
ATOM 2082 C CA . SER A 1 262 ? -1.698 -9.828 11.327 1.00 95.06 262 SER A CA 1
ATOM 2083 C C . SER A 1 262 ? -2.902 -9.161 10.676 1.00 95.06 262 SER A C 1
ATOM 2085 O O . SER A 1 262 ? -2.867 -8.852 9.484 1.00 95.06 262 SER A O 1
ATOM 2087 N N . ARG A 1 263 ? -3.968 -8.944 11.449 1.00 96.44 263 ARG A N 1
ATOM 2088 C CA . ARG A 1 263 ? -5.200 -8.277 11.002 1.00 96.44 263 ARG A CA 1
ATOM 2089 C C . ARG A 1 263 ? -5.342 -6.923 11.672 1.00 96.44 263 ARG A C 1
ATOM 2091 O O . ARG A 1 263 ? -4.932 -6.761 12.819 1.00 96.44 263 ARG A O 1
ATOM 2098 N N . PHE A 1 264 ? -5.906 -5.957 10.963 1.00 96.88 264 PHE A N 1
ATOM 2099 C CA . PHE A 1 264 ? -6.175 -4.640 11.527 1.00 96.88 264 PHE A CA 1
ATOM 2100 C C . PHE A 1 264 ? -7.453 -4.640 12.358 1.00 96.88 264 PHE A C 1
ATOM 2102 O O . PHE A 1 264 ? -8.366 -5.427 12.112 1.00 96.88 264 PHE A O 1
ATOM 2109 N N . LEU A 1 265 ? -7.535 -3.734 13.327 1.00 96.75 265 LEU A N 1
ATOM 2110 C CA . LEU A 1 265 ? -8.797 -3.402 13.967 1.00 96.75 265 LEU A CA 1
ATOM 2111 C C . LEU A 1 265 ? -9.630 -2.507 13.041 1.00 96.75 265 LEU A C 1
ATOM 2113 O O . LEU A 1 265 ? -9.098 -1.621 12.363 1.00 96.75 265 LEU A O 1
ATOM 2117 N N . GLU A 1 266 ? -10.941 -2.721 13.040 1.00 97.62 266 GLU A N 1
ATOM 2118 C CA . GLU A 1 266 ? -11.917 -1.907 12.313 1.00 97.62 266 GLU A CA 1
ATOM 2119 C C . GLU A 1 266 ? -12.952 -1.338 13.284 1.00 97.62 266 GLU A C 1
ATOM 2121 O O . GLU A 1 266 ? -13.367 -2.021 14.219 1.00 97.62 266 GLU A O 1
ATOM 2126 N N . ILE A 1 267 ? -13.379 -0.097 13.060 1.00 97.88 267 ILE A N 1
ATOM 2127 C CA . ILE A 1 267 ? -14.491 0.526 13.778 1.00 97.88 267 ILE A CA 1
ATOM 2128 C C . ILE A 1 267 ? -15.727 0.427 12.891 1.00 97.88 267 ILE A C 1
ATOM 2130 O O . ILE A 1 267 ? -15.713 0.864 11.737 1.00 97.88 267 ILE A O 1
ATOM 2134 N N . VAL A 1 268 ? -16.791 -0.148 13.438 1.00 98.19 268 VAL A N 1
ATOM 2135 C CA . VAL A 1 268 ? -18.010 -0.498 12.703 1.00 98.19 268 VAL A CA 1
ATOM 2136 C C . VAL A 1 268 ? -19.250 -0.071 13.473 1.00 98.19 268 VAL A C 1
ATOM 2138 O O . VAL A 1 268 ? -19.220 0.056 14.698 1.00 98.19 268 VAL A O 1
ATOM 2141 N N . VAL A 1 269 ? -20.361 0.098 12.757 1.00 97.94 269 VAL A N 1
ATOM 2142 C CA . VAL A 1 269 ? -21.696 0.150 13.355 1.00 97.94 269 VAL A CA 1
ATOM 2143 C C . VAL A 1 269 ? -22.551 -0.891 12.656 1.00 97.94 269 VAL A C 1
ATOM 2145 O O . VAL A 1 269 ? -22.690 -0.858 11.437 1.00 97.94 269 VAL A O 1
ATOM 2148 N N . GLN A 1 270 ? -23.127 -1.837 13.395 1.00 97.12 270 GLN A N 1
ATOM 2149 C CA . GLN A 1 270 ? -23.906 -2.890 12.745 1.00 97.12 270 GLN A CA 1
ATOM 2150 C C . GLN A 1 270 ? -25.124 -2.300 12.022 1.00 97.12 270 GLN A C 1
ATOM 2152 O O . GLN A 1 270 ? -26.004 -1.705 12.651 1.00 97.12 270 GLN A O 1
ATOM 2157 N N . GLY A 1 271 ? -25.178 -2.500 10.703 1.00 95.19 271 GLY A N 1
ATOM 2158 C CA . GLY A 1 271 ? -26.243 -1.994 9.837 1.00 95.19 271 GLY A CA 1
ATOM 2159 C C . GLY A 1 271 ? -26.202 -0.484 9.560 1.00 95.19 271 GLY A C 1
ATOM 2160 O O . GLY A 1 271 ? -27.176 0.034 9.018 1.00 95.19 271 GLY A O 1
ATOM 2161 N N . GLN A 1 272 ? -25.130 0.229 9.931 1.00 97.12 272 GLN A N 1
ATOM 2162 C CA . GLN A 1 272 ? -24.979 1.677 9.711 1.00 97.12 272 GLN A CA 1
ATOM 2163 C C . GLN A 1 272 ? -23.521 2.051 9.377 1.00 97.12 272 GLN A C 1
ATOM 2165 O O . GLN A 1 272 ? -22.617 1.227 9.463 1.00 97.12 272 GLN A O 1
ATOM 2170 N N . SER A 1 273 ? -23.282 3.315 9.020 1.00 98.00 273 SER A N 1
ATOM 2171 C CA . SER A 1 273 ? -21.942 3.845 8.739 1.00 98.00 273 SER A CA 1
ATOM 2172 C C . SER A 1 273 ? -21.242 4.300 10.026 1.00 98.00 273 SER A C 1
ATOM 2174 O O . SER A 1 273 ? -21.717 5.201 10.723 1.00 98.00 273 SER A O 1
ATOM 2176 N N . ALA A 1 274 ? -20.084 3.709 10.341 1.00 97.88 274 ALA A N 1
ATOM 2177 C CA . ALA A 1 274 ? -19.248 4.167 11.455 1.00 97.88 274 ALA A CA 1
ATOM 2178 C C . ALA A 1 274 ? -18.610 5.528 11.171 1.00 97.88 274 ALA A C 1
ATOM 2180 O O . ALA A 1 274 ? -18.531 6.368 12.065 1.00 97.88 274 ALA A O 1
ATOM 2181 N N . SER A 1 275 ? -18.204 5.756 9.920 1.00 97.62 275 SER A N 1
ATOM 2182 C CA . SER A 1 275 ? -17.669 7.030 9.446 1.00 97.62 275 SER A CA 1
ATOM 2183 C C . SER A 1 275 ? -18.660 8.163 9.683 1.00 97.62 275 SER A C 1
ATOM 2185 O O . SER A 1 275 ? -18.305 9.146 10.320 1.00 97.62 275 SER A O 1
ATOM 2187 N N . GLU A 1 276 ? -19.924 7.993 9.295 1.00 97.50 276 GLU A N 1
ATOM 2188 C CA . GLU A 1 276 ? -20.967 8.998 9.529 1.00 97.50 276 GLU A CA 1
ATOM 2189 C C . GLU A 1 276 ? -21.185 9.255 11.025 1.00 97.50 276 GLU A C 1
ATOM 2191 O O . GLU A 1 276 ? -21.175 10.406 11.465 1.00 97.50 276 GLU A O 1
ATOM 2196 N N . LYS A 1 277 ? -21.299 8.189 11.829 1.00 96.50 277 LYS A N 1
ATOM 2197 C CA . LYS A 1 277 ? -21.498 8.294 13.284 1.00 96.50 277 LYS A CA 1
ATOM 2198 C C . LYS A 1 277 ? -20.345 9.009 13.996 1.00 96.50 277 LYS A C 1
ATOM 2200 O O . LYS A 1 277 ? -20.558 9.605 15.049 1.00 96.50 277 LYS A O 1
ATOM 2205 N N . LEU A 1 278 ? -19.140 8.951 13.430 1.00 96.88 278 LEU A N 1
ATOM 2206 C CA . LEU A 1 278 ? -17.934 9.598 13.946 1.00 96.88 278 LEU A CA 1
ATOM 2207 C C . LEU A 1 278 ? -17.590 10.913 13.227 1.00 96.88 278 LEU A C 1
ATOM 2209 O O . LEU A 1 278 ? -16.504 11.445 13.436 1.00 96.88 278 LEU A O 1
ATOM 2213 N N . GLY A 1 279 ? -18.501 11.459 12.416 1.00 96.50 279 GLY A N 1
ATOM 2214 C CA . GLY A 1 279 ? -18.323 12.770 11.784 1.00 96.50 279 GLY A CA 1
ATOM 2215 C C . GLY A 1 279 ? -17.383 12.773 10.577 1.00 96.50 279 GLY A C 1
ATOM 2216 O O . GLY A 1 279 ? -16.726 13.775 10.323 1.00 96.50 279 GLY A O 1
ATOM 2217 N N . TYR A 1 280 ? -17.329 11.669 9.833 1.00 96.94 280 TYR A N 1
ATOM 2218 C CA . TYR A 1 280 ? -16.525 11.473 8.624 1.00 96.94 280 TYR A CA 1
ATOM 2219 C C . TYR A 1 280 ? -15.022 11.730 8.827 1.00 96.94 280 TYR A C 1
ATOM 2221 O O . TYR A 1 280 ? -14.446 12.569 8.132 1.00 96.94 280 TYR A O 1
ATOM 2229 N N . PRO A 1 281 ? -14.359 11.014 9.757 1.00 96.81 281 PRO A N 1
ATOM 2230 C CA . PRO A 1 281 ? -12.935 11.206 9.989 1.00 96.81 281 PRO A CA 1
ATOM 2231 C C . PRO A 1 281 ? -12.134 10.882 8.722 1.00 96.81 281 PRO A C 1
ATOM 2233 O O . PRO A 1 281 ? -12.306 9.826 8.106 1.00 96.81 281 PRO A O 1
ATOM 2236 N N . GLU A 1 282 ? -11.247 11.797 8.335 1.00 95.19 282 GLU A N 1
ATOM 2237 C CA . GLU A 1 282 ? -10.399 11.637 7.155 1.00 95.19 282 GLU A CA 1
ATOM 2238 C C . GLU A 1 282 ? -9.312 10.575 7.384 1.00 95.19 282 GLU A C 1
ATOM 2240 O O . GLU A 1 282 ? -8.926 10.273 8.519 1.00 95.19 282 GLU A O 1
ATOM 2245 N N . VAL A 1 283 ? -8.776 10.021 6.295 1.00 94.38 283 VAL A N 1
ATOM 2246 C CA . VAL A 1 283 ? -7.579 9.171 6.348 1.00 94.38 283 VAL A CA 1
ATOM 2247 C C . VAL A 1 283 ? -6.422 9.949 6.987 1.00 94.38 283 VAL A C 1
ATOM 2249 O O . VAL A 1 283 ? -6.221 11.128 6.713 1.00 94.38 283 VAL A O 1
ATOM 2252 N N . GLY A 1 284 ? -5.685 9.297 7.885 1.00 94.44 284 GLY A N 1
ATOM 2253 C CA . GLY A 1 284 ? -4.645 9.921 8.703 1.00 94.44 284 GLY A CA 1
ATOM 2254 C C . GLY A 1 284 ? -5.142 10.551 10.006 1.00 94.44 284 GLY A C 1
ATOM 2255 O O . GLY A 1 284 ? -4.313 10.949 10.825 1.00 94.44 284 GLY A O 1
ATOM 2256 N N . THR A 1 285 ? -6.459 10.598 10.252 1.00 96.94 285 THR A N 1
ATOM 2257 C CA . THR A 1 285 ? -7.008 11.049 11.541 1.00 96.94 285 THR A CA 1
ATOM 2258 C C . THR A 1 285 ? -6.425 10.205 12.683 1.00 96.94 285 THR A C 1
ATOM 2260 O O . THR A 1 285 ? -6.580 8.981 12.652 1.00 96.94 285 THR A O 1
ATOM 2263 N N . PRO A 1 286 ? -5.769 10.807 13.696 1.00 96.81 286 PRO A N 1
ATOM 2264 C CA . PRO A 1 286 ? -5.158 10.059 14.790 1.00 96.81 286 PRO A CA 1
ATOM 2265 C C . PRO A 1 286 ? -6.181 9.250 15.585 1.00 96.81 286 PRO A C 1
ATOM 2267 O O . PRO A 1 286 ? -7.292 9.722 15.849 1.00 96.81 286 PRO A O 1
ATOM 2270 N N . ILE A 1 287 ? -5.769 8.059 16.015 1.00 96.50 287 ILE A N 1
ATOM 2271 C CA . ILE A 1 287 ? -6.512 7.223 16.954 1.00 96.50 287 ILE A CA 1
ATOM 2272 C C . ILE A 1 287 ? -5.673 7.068 18.219 1.00 96.50 287 ILE A C 1
ATOM 2274 O O . ILE A 1 287 ? -4.461 6.886 18.143 1.00 96.50 287 ILE A O 1
ATOM 2278 N N . GLN A 1 288 ? -6.310 7.179 19.382 1.00 93.62 288 GLN A N 1
ATOM 2279 C CA . GLN A 1 288 ? -5.655 6.994 20.676 1.00 93.62 288 GLN A CA 1
ATOM 2280 C C . GLN A 1 288 ? -6.514 6.101 21.565 1.00 93.62 288 GLN A C 1
ATOM 2282 O O . GLN A 1 288 ? -7.708 6.352 21.742 1.00 93.62 288 GLN A O 1
ATOM 2287 N N . ILE A 1 289 ? -5.891 5.082 22.149 1.00 87.19 289 ILE A N 1
ATOM 2288 C CA . ILE A 1 289 ? -6.471 4.258 23.211 1.00 87.19 289 ILE A CA 1
ATOM 2289 C C . ILE A 1 289 ? -5.823 4.721 24.523 1.00 87.19 289 ILE A C 1
ATOM 2291 O O . ILE A 1 289 ? -4.643 4.447 24.740 1.00 87.19 289 ILE A O 1
ATOM 2295 N N . LEU A 1 290 ? -6.556 5.486 25.344 1.00 75.06 290 LEU A N 1
ATOM 2296 C CA . LEU A 1 290 ? -6.031 6.150 26.552 1.00 75.06 290 LEU A CA 1
ATOM 2297 C C . LEU A 1 290 ? -6.224 5.344 27.845 1.00 75.06 290 LEU A C 1
ATOM 2299 O O . LEU A 1 290 ? -7.266 4.668 28.000 1.00 75.06 290 LEU A O 1
#

Organism: NCBI:txid1801733

Nearest PDB structures (foldseek):
  4y7j-assembly1_B  TM=5.700E-01  e=4.650E-01  Methanosarcina acetivorans C2A
  4y7k-assembly1_E  TM=6.436E-01  e=1.579E+00  Methanosarcina acetivorans C2A
  4y7j-assembly1_A  TM=5.719E-01  e=2.738E+00  Methanosarcina acetivorans C2A
  2fwi-assembly1_B  TM=4.676E-01  e=8.230E+00  Acetobacter aceti
  4ycb-assembly1_B  TM=4.663E-01  e=9.300E+00  Acetobacter aceti 1023

pLDDT: mean 89.2, std 14.66, range [30.73, 98.5]